Protein AF-A0A504YB15-F1 (afdb_monomer)

Secondary structure (DSSP, 8-state):
-PPPTTEEEEE-TTT--EEEEETTT--EESSPP-S--PPPTTEEEEEEEEE--TTSSS---SS-SS----HHHHHHHHHHHHHHHHTTSS-HHHHHHHH--SGGGGGTTEEEEEETTSS-HHHHHHHHHSPBT-EE---TT--SS---EEEEEEPPPGGGHHHHHHHHTTTSSGGGSSSSSSSSSSSSSS--SS---

InterPro domains:
  IPR000297 Peptidyl-prolyl cis-trans isomerase, PpiC-type [PF00639] (48-135)
  IPR000297 Peptidyl-prolyl cis-trans isomerase, PpiC-type [PS50198] (41-140)
  IPR001202 WW domain [PF00397] (3-33)
  IPR001202 WW domain [PS01159] (7-33)
  IPR001202 WW domain [PS50020] (1-35)
  IPR001202 WW domain [SM00456] (2-35)
  IPR001202 WW domain [cd00201] (4-33)
  IPR023058 Peptidyl-prolyl cis-trans isomerase, PpiC-type, conserved site [PS01096] (92-112)
  IPR036020 WW domain superfamily [SSF51045] (2-37)
  IPR046357 Peptidyl-prolyl cis-trans isomerase domain superfamily [G3DSA:3.10.50.40] (38-141)
  IPR051370 Peptidyl-prolyl cis-trans isomerase Pin1 [PTHR10657] (2-135)

Foldseek 3Di:
DDAAAQKDWDADPVPRAIWIARNQQRDIGRDRDPYHRDDPLQKFKKAKAKDDAQQAPQQQAPVGRHHHHDLVVQLVVLVVVVVCCVVVVDPQLCCSLVHGRDPCSVVSRIPGMDGPPPDDPLVRVVRSPDDAQDWDFDSPDDPDRGRITMIMHTHDRPVCVVVVVVVVVVPVVVVPPPPPPPPVPDDDDPPPDDDDD

Nearest PDB structures (foldseek):
  6vaj-assembly1_A  TM=7.157E-01  e=8.875E-21  Homo sapiens
  6o34-assembly1_A  TM=6.987E-01  e=1.077E-20  Homo sapiens
  2zqt-assembly1_A  TM=6.870E-01  e=1.225E-20  Homo sapiens
  9inr-assembly1_B  TM=7.184E-01  e=9.060E-20  Homo sapiens
  2f21-assembly1_A  TM=7.073E-01  e=4.455E-20  Homo sapiens

Sequence (197 aa):
MSLPEGWISRISSNTGKTYYVNTETQESQWEFPQHPASANPDKVRCLHLLVKHSGSRRPSSWKEASITRTEDEALQIIKKHKERIESGDVDFSELARTKSDCGSAQKGGDLGYFGRGQMQKPFEDAAFQLKVGQLRSSLHGIRDSSDQAYCVNCLPSISNAHRFFTRFSLLLVIKRFSVEILFFGLLCTIYLVSWSR

pLDDT: mean 73.13, std 20.96, range [30.02, 95.56]

Radius of gyration: 25.0 Å; Cα contacts (8 Å, |Δi|>4): 300; chains: 1; bounding box: 67×81×54 Å

Mean predicted aligned error: 15.38 Å

Solvent-accessible surface area (backbone atoms only — not comparable to full-atom values): 11893 Å² total; per-residue (Å²): 133,84,73,36,59,48,50,44,81,46,67,40,91,90,73,71,45,66,32,35,32,28,68,52,77,71,48,73,41,72,65,84,69,92,55,56,50,61,70,54,92,68,45,49,39,37,30,42,31,34,35,64,11,50,77,18,81,66,35,48,37,93,89,38,82,70,40,76,49,46,63,67,55,26,46,52,52,42,51,56,52,48,51,36,40,76,71,64,77,44,57,65,38,60,49,7,45,77,60,25,46,45,83,36,13,88,60,30,10,44,69,51,76,45,45,84,89,74,53,60,67,74,58,42,57,48,60,76,69,48,51,69,74,38,76,44,59,73,80,84,86,69,97,62,86,52,62,59,38,40,39,38,35,27,57,65,56,58,80,48,55,71,59,47,58,65,58,52,62,66,63,62,62,68,75,76,75,79,80,80,84,78,78,87,79,82,90,88,84,85,84,87,84,81,87,79,136

Organism: Fasciola gigantica (NCBI:txid46835)

Structure (mmCIF, N/CA/C/O backbone):
data_AF-A0A504YB15-F1
#
_entry.id   AF-A0A504YB15-F1
#
loop_
_atom_site.group_PDB
_atom_site.id
_atom_site.type_symbol
_atom_site.label_atom_id
_atom_site.label_alt_id
_atom_site.label_comp_id
_atom_site.label_asym_id
_atom_site.label_entity_id
_atom_site.label_seq_id
_atom_site.pdbx_PDB_ins_code
_atom_site.Cartn_x
_atom_site.Cartn_y
_atom_site.Cartn_z
_atom_site.occupancy
_atom_site.B_iso_or_equiv
_atom_site.auth_seq_id
_atom_site.auth_comp_id
_atom_site.auth_asym_id
_atom_site.auth_atom_id
_atom_site.pdbx_PDB_model_num
ATOM 1 N N . MET A 1 1 ? 20.696 -3.711 -31.882 1.00 66.12 1 MET A N 1
ATOM 2 C CA . MET A 1 1 ? 19.335 -4.213 -31.605 1.00 66.12 1 MET A CA 1
ATOM 3 C C . MET A 1 1 ? 18.659 -3.196 -30.712 1.00 66.12 1 MET A C 1
ATOM 5 O O . MET A 1 1 ? 19.224 -2.857 -29.681 1.00 66.12 1 MET A O 1
ATOM 9 N N . SER A 1 2 ? 17.537 -2.630 -31.147 1.00 81.69 2 SER A N 1
ATOM 10 C CA . SER A 1 2 ? 16.722 -1.769 -30.288 1.00 81.69 2 SER A CA 1
ATOM 11 C C . SER A 1 2 ? 16.124 -2.603 -29.160 1.00 81.69 2 SER A C 1
ATOM 13 O O . SER A 1 2 ? 15.774 -3.765 -29.374 1.00 81.69 2 SER A O 1
ATOM 15 N N . LEU A 1 3 ? 16.031 -2.025 -27.964 1.00 85.94 3 LEU A N 1
ATOM 16 C CA . LEU A 1 3 ? 15.351 -2.679 -26.853 1.00 85.94 3 LEU A CA 1
ATOM 17 C C . LEU A 1 3 ? 13.854 -2.826 -27.161 1.00 85.94 3 LEU A C 1
ATOM 19 O O . LEU A 1 3 ? 13.289 -1.952 -27.825 1.00 85.94 3 LEU A O 1
ATOM 23 N N . PRO A 1 4 ? 13.206 -3.900 -26.681 1.00 84.94 4 PRO A N 1
ATOM 24 C CA . PRO A 1 4 ? 11.754 -3.981 -26.666 1.00 84.94 4 PRO A CA 1
ATOM 25 C C . PRO A 1 4 ? 11.142 -2.825 -25.861 1.00 84.94 4 PRO A C 1
ATOM 27 O O . PRO A 1 4 ? 11.775 -2.276 -24.957 1.00 84.94 4 PRO A O 1
ATOM 30 N N . GLU A 1 5 ? 9.896 -2.472 -26.179 1.00 82.81 5 GLU A N 1
ATOM 31 C CA . GLU A 1 5 ? 9.159 -1.389 -25.519 1.00 82.81 5 GLU A CA 1
ATOM 32 C C . GLU A 1 5 ? 9.149 -1.554 -23.988 1.00 82.81 5 GLU A C 1
ATOM 34 O O . GLU A 1 5 ? 8.973 -2.662 -23.483 1.00 82.81 5 GLU A O 1
ATOM 39 N N . GLY A 1 6 ? 9.370 -0.460 -23.253 1.00 80.50 6 GLY A N 1
ATOM 40 C CA . GLY A 1 6 ? 9.377 -0.431 -21.785 1.00 80.50 6 GLY A CA 1
ATOM 41 C C . GLY A 1 6 ? 10.609 -1.057 -21.107 1.00 80.50 6 GLY A C 1
ATOM 42 O O . GLY A 1 6 ? 10.594 -1.338 -19.910 1.00 80.50 6 GLY A O 1
ATOM 43 N N . TRP A 1 7 ? 11.709 -1.251 -21.836 1.00 88.56 7 TRP A N 1
ATOM 44 C CA . TRP A 1 7 ? 13.015 -1.577 -21.255 1.00 88.56 7 TRP A CA 1
ATOM 45 C C . TRP A 1 7 ? 14.006 -0.427 -21.427 1.00 88.56 7 TRP A C 1
ATOM 47 O O . TRP A 1 7 ? 14.064 0.211 -22.477 1.00 88.56 7 TRP A O 1
ATOM 57 N N . ILE A 1 8 ? 14.845 -0.202 -20.415 1.00 91.88 8 ILE A N 1
ATOM 58 C CA . ILE A 1 8 ? 15.997 0.706 -20.496 1.00 91.88 8 ILE A CA 1
ATOM 59 C C . ILE A 1 8 ? 17.286 -0.047 -20.171 1.00 91.88 8 ILE A C 1
ATOM 61 O O . ILE A 1 8 ? 17.322 -0.859 -19.250 1.00 91.88 8 ILE A O 1
ATOM 65 N N . SER A 1 9 ? 18.370 0.229 -20.893 1.00 92.81 9 SER A N 1
ATOM 66 C CA . SER A 1 9 ? 19.701 -0.281 -20.546 1.00 92.81 9 SER A CA 1
ATOM 67 C C . SER A 1 9 ? 20.409 0.675 -19.592 1.00 92.81 9 SER A C 1
ATOM 69 O O . SER A 1 9 ? 20.433 1.884 -19.825 1.00 92.81 9 SER A O 1
ATOM 71 N N . ARG A 1 10 ? 21.045 0.137 -18.555 1.00 93.38 10 ARG A N 1
ATOM 72 C CA . ARG A 1 10 ? 21.912 0.870 -17.628 1.00 93.38 10 ARG A CA 1
ATOM 73 C C . ARG A 1 10 ? 23.261 0.177 -17.507 1.00 93.38 10 ARG A C 1
ATOM 75 O O . ARG A 1 10 ? 23.384 -1.006 -17.798 1.00 93.38 10 ARG A O 1
ATOM 82 N N . ILE A 1 11 ? 24.271 0.919 -17.066 1.00 93.75 11 ILE A N 1
ATOM 83 C CA . ILE A 1 11 ? 25.608 0.388 -16.790 1.00 93.75 11 ILE A CA 1
ATOM 84 C C . ILE A 1 11 ? 25.770 0.296 -15.275 1.00 93.75 11 ILE A C 1
ATOM 86 O O . ILE A 1 11 ? 25.520 1.263 -14.556 1.00 93.75 11 ILE A O 1
ATOM 90 N N . SER A 1 12 ? 26.146 -0.881 -14.781 1.00 90.38 12 SER A N 1
ATOM 91 C CA . SER A 1 12 ? 26.456 -1.085 -13.366 1.00 90.38 12 SER A CA 1
ATOM 92 C C . SER A 1 12 ? 27.735 -0.334 -13.007 1.00 90.38 12 SER A C 1
ATOM 94 O O . SER A 1 12 ? 28.779 -0.571 -13.612 1.00 90.38 12 SER A O 1
ATOM 96 N N . SER A 1 13 ? 27.673 0.534 -11.997 1.00 87.94 13 SER A N 1
ATOM 97 C CA . SER A 1 13 ? 28.825 1.306 -11.511 1.00 87.94 13 SER A CA 1
ATOM 98 C C . SER A 1 13 ? 29.964 0.426 -10.996 1.00 87.94 13 SER A C 1
ATOM 100 O O . SER A 1 13 ? 31.123 0.810 -11.083 1.00 87.94 13 SER A O 1
ATOM 102 N N . ASN A 1 14 ? 29.640 -0.763 -10.479 1.00 85.88 14 ASN A N 1
ATOM 103 C CA . ASN A 1 14 ? 30.618 -1.648 -9.845 1.00 85.88 14 ASN A CA 1
ATOM 104 C C . ASN A 1 14 ? 31.296 -2.588 -10.843 1.00 85.88 14 ASN A C 1
ATOM 106 O O . ASN A 1 14 ? 32.429 -3.000 -10.627 1.00 85.88 14 ASN A O 1
ATOM 110 N N . THR A 1 15 ? 30.591 -2.978 -11.907 1.00 88.75 15 THR A N 1
ATOM 111 C CA . THR A 1 15 ? 31.063 -4.017 -12.837 1.00 88.75 15 THR A CA 1
ATOM 112 C C . THR A 1 15 ? 31.269 -3.510 -14.259 1.00 88.75 15 THR A C 1
ATOM 114 O O . THR A 1 15 ? 31.794 -4.252 -15.082 1.00 88.75 15 THR A O 1
ATOM 117 N N . GLY A 1 16 ? 30.817 -2.294 -14.583 1.00 92.00 16 GLY A N 1
ATOM 118 C CA . GLY A 1 16 ? 30.825 -1.748 -15.944 1.00 92.00 16 GLY A CA 1
ATOM 119 C C . GLY A 1 16 ? 29.926 -2.509 -16.925 1.00 92.00 16 GLY A C 1
ATOM 120 O O . GLY A 1 16 ? 29.899 -2.192 -18.111 1.00 92.00 16 GLY A O 1
ATOM 121 N N . LYS A 1 17 ? 29.188 -3.521 -16.454 1.00 92.38 17 LYS A N 1
ATOM 122 C CA . LYS A 1 17 ? 28.338 -4.368 -17.291 1.00 92.38 17 LYS A CA 1
ATOM 123 C C . LYS A 1 17 ? 26.984 -3.713 -17.516 1.00 92.38 17 LYS A C 1
ATOM 125 O O . LYS A 1 17 ? 26.400 -3.137 -16.592 1.00 92.38 17 LYS A O 1
ATOM 130 N N . THR A 1 18 ? 26.477 -3.851 -18.734 1.00 92.94 18 THR A N 1
ATOM 131 C CA . THR A 1 18 ? 25.113 -3.459 -19.075 1.00 92.94 18 THR A CA 1
ATOM 132 C C . THR A 1 18 ? 24.115 -4.401 -18.407 1.00 92.94 18 THR A C 1
ATOM 134 O O . THR A 1 18 ? 24.267 -5.618 -18.477 1.00 92.94 18 THR A O 1
ATOM 137 N N . TYR A 1 19 ? 23.093 -3.831 -17.780 1.00 92.88 19 TYR A N 1
ATOM 138 C CA . TYR A 1 19 ? 21.900 -4.527 -17.313 1.00 92.88 19 TYR A CA 1
ATOM 139 C C . TYR A 1 19 ? 20.659 -3.806 -17.836 1.00 92.88 19 TYR A C 1
ATOM 141 O O . TYR A 1 19 ? 20.709 -2.629 -18.204 1.00 92.88 19 TYR A O 1
ATOM 149 N N . TYR A 1 20 ? 19.541 -4.513 -17.883 1.00 92.44 20 TYR A N 1
ATOM 150 C CA . TYR A 1 20 ? 18.284 -4.034 -18.436 1.00 92.44 20 TYR A CA 1
ATOM 151 C C . TYR A 1 20 ? 17.287 -3.853 -17.304 1.00 92.44 20 TYR A C 1
ATOM 153 O O . TYR A 1 20 ? 17.131 -4.738 -16.470 1.00 92.44 20 TYR A O 1
ATOM 161 N N . VAL A 1 21 ? 16.633 -2.698 -17.259 1.00 89.19 21 VAL A N 1
ATOM 162 C CA . VAL A 1 21 ? 15.609 -2.375 -16.267 1.00 89.19 21 VAL A CA 1
ATOM 163 C C . VAL A 1 21 ? 14.266 -2.311 -16.967 1.00 89.19 21 VAL A C 1
ATOM 165 O O . VAL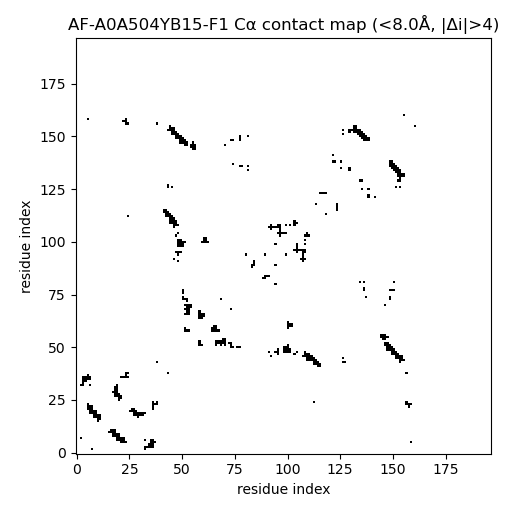 A 1 21 ? 14.097 -1.567 -17.934 1.00 89.19 21 VAL A O 1
ATOM 168 N N . ASN A 1 22 ? 13.321 -3.089 -16.462 1.00 85.44 22 ASN A N 1
ATOM 169 C CA . ASN A 1 22 ? 11.933 -3.044 -16.871 1.00 85.44 22 ASN A CA 1
ATOM 170 C C . ASN A 1 22 ? 11.305 -1.758 -16.306 1.00 85.44 22 ASN A C 1
ATOM 172 O O . ASN A 1 22 ? 11.260 -1.568 -15.090 1.00 85.44 22 ASN A O 1
ATOM 176 N N . THR A 1 23 ? 10.840 -0.851 -17.165 1.00 80.12 23 THR A N 1
ATOM 177 C CA . THR A 1 23 ? 10.255 0.428 -16.731 1.00 80.12 23 THR A CA 1
ATOM 178 C C . THR A 1 23 ? 8.895 0.253 -16.064 1.00 80.12 23 THR A C 1
ATOM 180 O O . THR A 1 23 ? 8.503 1.101 -15.262 1.00 80.12 23 THR A O 1
ATOM 183 N N . GLU A 1 24 ? 8.203 -0.853 -16.346 1.00 71.00 24 GLU A N 1
ATOM 184 C CA . GLU A 1 24 ? 6.916 -1.202 -15.751 1.00 71.00 24 GLU A CA 1
ATOM 185 C C . GLU A 1 24 ? 7.087 -1.783 -14.342 1.00 71.00 24 GLU A C 1
ATOM 187 O O . GLU A 1 24 ? 6.466 -1.294 -13.394 1.00 71.00 24 GLU A O 1
ATOM 192 N N . THR A 1 25 ? 7.943 -2.798 -14.179 1.00 69.88 25 THR A N 1
ATOM 193 C CA . THR A 1 25 ? 8.111 -3.533 -12.908 1.00 69.88 25 THR A CA 1
ATOM 194 C C . THR A 1 25 ? 9.234 -2.999 -12.018 1.00 69.88 25 THR A C 1
ATOM 196 O O . THR A 1 25 ? 9.290 -3.355 -10.844 1.00 69.88 25 THR A O 1
ATOM 199 N N . GLN A 1 26 ? 10.106 -2.128 -12.543 1.00 76.75 26 GLN A N 1
ATOM 200 C CA . GLN A 1 26 ? 11.356 -1.675 -11.907 1.00 76.75 26 GLN A CA 1
ATOM 201 C C . GLN A 1 26 ? 12.349 -2.812 -11.601 1.00 76.75 26 GLN A C 1
ATOM 203 O O . GLN A 1 26 ? 13.309 -2.620 -10.855 1.00 76.75 26 GLN A O 1
ATOM 208 N N . GLU A 1 27 ? 12.149 -3.996 -12.182 1.00 79.62 27 GLU A N 1
ATOM 209 C CA . GLU A 1 27 ? 13.067 -5.125 -12.037 1.00 79.62 27 GLU A CA 1
ATOM 210 C C . GLU A 1 27 ? 14.254 -4.981 -12.993 1.00 79.62 27 GLU A C 1
ATOM 212 O O . GLU A 1 27 ? 14.108 -4.544 -14.137 1.00 79.62 27 GLU A O 1
ATOM 217 N N . SER A 1 28 ? 15.439 -5.361 -12.519 1.00 88.44 28 SER A N 1
ATOM 218 C CA . SER A 1 28 ? 16.665 -5.405 -13.313 1.00 88.44 28 SER A CA 1
ATOM 219 C C . SER A 1 28 ? 17.047 -6.841 -13.667 1.00 88.44 28 SER A C 1
ATOM 221 O O . SER A 1 28 ? 17.007 -7.707 -12.795 1.00 88.44 28 SER A O 1
ATOM 223 N N . GLN A 1 29 ? 17.510 -7.069 -14.894 1.00 88.62 29 GLN A N 1
ATOM 224 C CA . GLN A 1 29 ? 18.062 -8.346 -15.358 1.00 88.62 29 GLN A CA 1
ATOM 225 C C . GLN A 1 29 ? 19.341 -8.133 -16.176 1.00 88.62 29 GLN A C 1
ATOM 227 O O . GLN A 1 29 ? 19.550 -7.059 -16.745 1.00 88.62 29 GLN A O 1
ATOM 232 N N . TRP A 1 30 ? 20.209 -9.141 -16.237 1.00 91.88 30 TRP A N 1
ATOM 233 C CA . TRP A 1 30 ? 21.474 -9.063 -16.981 1.00 91.88 30 TRP A CA 1
ATOM 234 C C . TRP A 1 30 ? 21.319 -9.519 -18.435 1.00 91.88 30 TRP A C 1
ATOM 236 O O . TRP A 1 30 ? 22.062 -9.081 -19.310 1.00 91.88 30 TRP A O 1
ATOM 246 N N . GLU A 1 31 ? 20.337 -10.375 -18.701 1.00 91.31 31 GLU A N 1
ATOM 247 C CA . GLU A 1 31 ? 20.030 -10.938 -20.007 1.00 91.31 31 GLU A CA 1
ATOM 248 C C . GLU A 1 31 ? 19.233 -9.948 -20.862 1.00 91.31 31 GLU A C 1
ATOM 250 O O . GLU A 1 31 ? 18.329 -9.260 -20.378 1.00 91.31 31 GLU A O 1
ATOM 255 N N . PHE A 1 32 ? 19.542 -9.887 -22.160 1.00 90.81 32 PHE A N 1
ATOM 256 C CA . PHE A 1 32 ? 18.827 -9.008 -23.084 1.00 90.81 32 PHE A CA 1
ATOM 257 C C . PHE A 1 32 ? 17.336 -9.399 -23.150 1.00 90.81 32 PHE A C 1
ATOM 259 O O . PHE A 1 32 ? 17.030 -10.563 -23.426 1.00 90.81 32 PHE A O 1
ATOM 266 N N . PRO A 1 33 ? 16.397 -8.466 -22.910 1.00 85.44 33 PRO A N 1
ATOM 267 C CA . PRO A 1 33 ? 14.970 -8.766 -22.935 1.00 85.44 33 PRO A CA 1
ATOM 268 C C . PRO A 1 33 ? 14.512 -9.138 -24.349 1.00 85.44 33 PRO A C 1
ATOM 270 O O . PRO A 1 33 ? 14.755 -8.403 -25.302 1.00 85.44 33 PRO A O 1
ATOM 273 N N . GLN A 1 34 ? 13.825 -10.274 -24.491 1.00 83.25 34 GLN A N 1
ATOM 274 C CA . GLN A 1 34 ? 13.290 -10.727 -25.785 1.00 83.25 34 GLN A CA 1
ATOM 275 C C . GLN A 1 34 ? 11.850 -10.268 -26.049 1.00 83.25 34 GLN A C 1
ATOM 277 O O . GLN A 1 34 ? 11.356 -10.378 -27.171 1.00 83.25 34 GLN A O 1
ATOM 282 N N . HIS A 1 35 ? 11.177 -9.734 -25.030 1.00 77.88 35 HIS A N 1
ATOM 283 C CA . HIS A 1 35 ? 9.775 -9.334 -25.089 1.00 77.88 35 HIS A CA 1
ATOM 284 C C . HIS A 1 35 ? 9.587 -7.916 -24.539 1.00 77.88 35 HIS A C 1
ATOM 286 O O . HIS A 1 35 ? 10.399 -7.476 -23.715 1.00 77.88 35 HIS A O 1
ATOM 292 N N . PRO A 1 36 ? 8.526 -7.201 -24.964 1.00 78.62 36 PRO A N 1
ATOM 293 C CA . PRO A 1 36 ? 8.139 -5.931 -24.360 1.00 78.62 36 PRO A CA 1
ATOM 294 C C . PRO A 1 36 ? 8.024 -6.067 -22.844 1.00 78.62 36 PRO A C 1
ATOM 296 O O . PRO A 1 36 ? 7.667 -7.132 -22.332 1.00 78.62 36 PRO A O 1
ATOM 299 N N . ALA A 1 37 ? 8.315 -4.994 -22.121 1.00 68.69 37 ALA A N 1
ATOM 300 C CA . ALA A 1 37 ? 8.041 -4.919 -20.702 1.00 68.69 37 ALA A CA 1
ATOM 301 C C . ALA A 1 37 ? 6.526 -4.974 -20.500 1.00 68.69 37 ALA A C 1
ATOM 303 O O . ALA A 1 37 ? 5.810 -3.985 -20.609 1.00 68.69 37 ALA A O 1
ATOM 304 N N . SER A 1 38 ? 6.036 -6.177 -20.244 1.00 59.56 38 SER A N 1
ATOM 305 C CA . SER A 1 38 ? 4.703 -6.407 -19.722 1.00 59.56 38 SER A CA 1
ATOM 306 C C . SER A 1 38 ? 4.807 -6.490 -18.208 1.00 59.56 38 SER A C 1
ATOM 308 O O . SER A 1 38 ? 5.783 -7.032 -17.677 1.00 59.56 38 SER A O 1
ATOM 310 N N . ALA A 1 39 ? 3.774 -6.023 -17.504 1.00 56.94 39 ALA A N 1
ATOM 311 C CA . ALA A 1 39 ? 3.519 -6.522 -16.162 1.00 56.94 39 ALA A CA 1
ATOM 312 C C . ALA A 1 39 ? 3.529 -8.052 -16.247 1.00 56.94 39 ALA A C 1
ATOM 314 O O . ALA A 1 39 ? 2.851 -8.630 -17.103 1.00 56.94 39 ALA A O 1
ATOM 315 N N . ASN A 1 40 ? 4.356 -8.703 -15.433 1.00 59.12 40 ASN A N 1
ATOM 316 C CA . ASN A 1 40 ? 4.289 -10.147 -15.305 1.00 59.12 40 ASN A CA 1
ATOM 317 C C . ASN A 1 40 ? 2.840 -10.479 -14.894 1.00 59.12 40 ASN A C 1
ATOM 319 O O . ASN A 1 40 ? 2.416 -9.965 -13.857 1.00 59.12 40 ASN A O 1
ATOM 323 N N . PRO A 1 41 ? 2.065 -11.261 -15.675 1.00 60.09 41 PRO A N 1
ATOM 324 C CA . PRO A 1 41 ?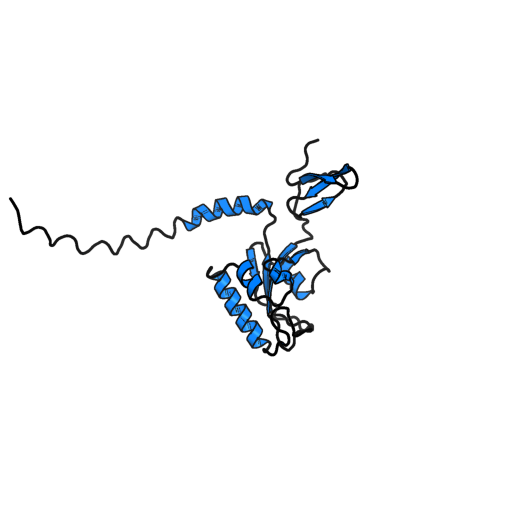 0.671 -11.561 -15.337 1.00 60.09 41 PRO A CA 1
ATOM 325 C C . PRO A 1 41 ? 0.536 -12.217 -13.954 1.00 60.09 41 PRO A C 1
ATOM 327 O O . PRO A 1 41 ? -0.529 -12.157 -13.342 1.00 60.09 41 PRO A O 1
ATOM 330 N N . ASP A 1 42 ? 1.629 -12.781 -13.435 1.00 74.31 42 ASP A N 1
ATOM 331 C CA . ASP A 1 42 ? 1.683 -13.446 -12.140 1.00 74.31 42 ASP A CA 1
ATOM 332 C C . ASP A 1 42 ? 1.994 -12.503 -10.967 1.00 74.31 42 ASP A C 1
ATOM 334 O O . ASP A 1 42 ? 2.006 -12.951 -9.817 1.00 74.31 42 ASP A O 1
ATOM 338 N N . LYS A 1 43 ? 2.253 -11.210 -11.218 1.00 78.94 43 LYS A N 1
ATOM 339 C CA . LYS A 1 43 ? 2.547 -10.212 -10.177 1.00 78.94 43 LYS A CA 1
ATOM 340 C C . LYS A 1 43 ? 1.597 -9.020 -10.242 1.00 78.94 43 LYS A C 1
ATOM 342 O O . LYS A 1 43 ? 1.298 -8.492 -11.308 1.00 78.94 43 LYS A O 1
ATOM 347 N N . VAL A 1 44 ? 1.189 -8.536 -9.074 1.00 81.44 44 VAL A N 1
ATOM 348 C CA . VAL A 1 44 ? 0.337 -7.350 -8.914 1.00 81.44 44 VAL A CA 1
ATOM 349 C C . VAL A 1 44 ? 1.034 -6.304 -8.052 1.00 81.44 44 VAL A C 1
ATOM 351 O O . VAL A 1 44 ? 1.859 -6.642 -7.204 1.00 81.44 44 VAL A O 1
ATOM 354 N N . ARG A 1 45 ? 0.700 -5.025 -8.252 1.00 85.50 45 ARG A N 1
ATOM 355 C CA . ARG A 1 45 ? 1.132 -3.924 -7.382 1.00 85.50 45 ARG A CA 1
ATOM 356 C C . ARG A 1 45 ? -0.073 -3.267 -6.739 1.00 85.50 45 ARG A C 1
ATOM 358 O O . ARG A 1 45 ? -0.989 -2.818 -7.428 1.00 85.50 45 ARG A O 1
ATOM 365 N N . CYS A 1 46 ? -0.041 -3.182 -5.415 1.00 86.88 46 CYS A N 1
ATOM 366 C CA . CYS A 1 46 ? -1.140 -2.641 -4.631 1.00 86.88 46 CYS A CA 1
ATOM 367 C C . CYS A 1 46 ? -0.663 -1.556 -3.672 1.00 86.88 46 CYS A C 1
ATOM 369 O O . CYS A 1 46 ? 0.391 -1.677 -3.043 1.00 86.88 46 CYS A O 1
ATOM 371 N N . LEU A 1 47 ? -1.503 -0.542 -3.501 1.00 89.38 47 LEU A N 1
ATOM 372 C CA . LEU A 1 47 ? -1.479 0.300 -2.316 1.00 89.38 47 LEU A CA 1
ATOM 373 C C . LEU A 1 47 ? -2.382 -0.322 -1.255 1.00 89.38 47 LEU A C 1
ATOM 375 O O . LEU A 1 47 ? -3.441 -0.865 -1.586 1.00 89.38 47 LEU A O 1
ATOM 379 N N . HIS A 1 48 ? -2.000 -0.195 0.014 1.00 89.69 48 HIS A N 1
ATOM 380 C CA . HIS A 1 48 ? -2.873 -0.545 1.125 1.00 89.69 48 HIS A CA 1
ATOM 381 C C . HIS A 1 48 ? -2.942 0.514 2.229 1.00 89.69 48 HIS A C 1
ATOM 383 O O . HIS A 1 48 ? -1.986 1.245 2.499 1.00 89.69 48 HIS A O 1
ATOM 389 N N . LEU A 1 49 ? -4.089 0.575 2.897 1.00 89.44 49 LEU A N 1
ATOM 390 C CA . LEU A 1 49 ? -4.288 1.340 4.123 1.00 89.44 49 LEU A CA 1
ATOM 391 C C . LEU A 1 49 ? -4.746 0.369 5.198 1.00 89.44 49 LEU A C 1
ATOM 393 O O . LEU A 1 49 ? -5.792 -0.252 5.041 1.00 89.44 49 LEU A O 1
ATOM 397 N N . LEU A 1 50 ? -3.959 0.246 6.264 1.00 90.25 50 LEU A N 1
ATOM 398 C CA . LEU A 1 50 ? -4.185 -0.714 7.335 1.00 90.25 50 LEU A CA 1
ATOM 399 C C . LEU A 1 50 ? -4.670 -0.013 8.602 1.00 90.25 50 LEU A C 1
ATOM 401 O O . LEU A 1 50 ? -4.014 0.921 9.059 1.00 90.25 50 LEU A O 1
ATOM 405 N N . VAL A 1 51 ? -5.735 -0.518 9.219 1.00 91.50 51 VAL A N 1
ATOM 406 C CA . VAL A 1 51 ? -6.127 -0.141 10.585 1.00 91.50 51 VAL A CA 1
ATOM 407 C C . VAL A 1 51 ? -6.116 -1.389 11.458 1.00 91.50 51 VAL A C 1
ATOM 409 O O . VAL A 1 51 ? -6.802 -2.370 11.170 1.00 91.50 51 VAL A O 1
ATOM 412 N N . LYS A 1 52 ? -5.305 -1.355 12.515 1.00 91.44 52 LYS A N 1
ATOM 413 C CA . LYS A 1 52 ? -5.209 -2.434 13.505 1.00 91.44 52 LYS A CA 1
ATOM 414 C C . LYS A 1 52 ? -6.226 -2.249 14.626 1.00 91.44 52 LYS A C 1
ATOM 416 O O . LYS A 1 52 ? -6.624 -1.122 14.925 1.00 91.44 52 LYS A O 1
ATOM 421 N N . HIS A 1 53 ? -6.546 -3.345 15.303 1.00 92.00 53 HIS A N 1
ATOM 422 C CA . HIS A 1 53 ? -7.367 -3.387 16.514 1.00 92.00 53 HIS A CA 1
ATOM 423 C C . HIS A 1 53 ? -6.713 -4.270 17.587 1.00 92.00 53 HIS A C 1
ATOM 425 O O . HIS A 1 53 ? -5.638 -4.835 17.374 1.00 92.00 53 HIS A O 1
ATOM 431 N N . SER A 1 54 ? -7.359 -4.380 18.745 1.00 91.12 54 SER A N 1
ATOM 432 C CA . SER A 1 54 ? -6.884 -5.143 19.906 1.00 91.12 54 SER A CA 1
ATOM 433 C C . SER A 1 54 ? -6.666 -6.637 19.630 1.00 91.12 54 SER A C 1
ATOM 435 O O . SER A 1 54 ? -5.803 -7.251 20.249 1.00 91.12 54 SER A O 1
ATOM 437 N N . GLY A 1 55 ? -7.403 -7.207 18.672 1.00 86.88 55 GLY A N 1
ATOM 438 C CA . GLY A 1 55 ? -7.280 -8.602 18.226 1.00 86.88 55 GLY A CA 1
ATOM 439 C C . GLY A 1 55 ? -6.191 -8.845 17.174 1.00 86.88 55 GLY A C 1
ATOM 440 O O . GLY A 1 55 ? -5.882 -9.992 16.862 1.00 86.88 55 GLY A O 1
ATOM 441 N N . SER A 1 56 ? -5.570 -7.795 16.625 1.00 85.38 56 SER A N 1
ATOM 442 C CA . SER A 1 56 ? -4.502 -7.964 15.639 1.00 85.38 56 SER A CA 1
ATOM 443 C C . SER A 1 56 ? -3.290 -8.671 16.265 1.00 85.38 56 SER A C 1
ATOM 445 O O . SER A 1 56 ? -2.857 -8.308 17.354 1.00 85.38 56 SER A O 1
ATOM 447 N N . ARG A 1 57 ? -2.638 -9.587 15.524 1.00 85.88 57 ARG A N 1
ATOM 448 C CA . ARG A 1 57 ? -1.441 -10.351 15.966 1.00 85.88 57 ARG A CA 1
ATOM 449 C C . ARG A 1 57 ? -0.373 -9.515 16.690 1.00 85.88 57 ARG A C 1
ATOM 451 O O . ARG A 1 57 ? 0.327 -10.014 17.566 1.00 85.88 57 ARG A O 1
ATOM 458 N N . ARG A 1 58 ? -0.201 -8.252 16.284 1.00 88.75 58 ARG A N 1
ATOM 459 C CA . ARG A 1 58 ? 0.644 -7.269 16.973 1.00 88.75 58 ARG A CA 1
ATOM 460 C C . ARG A 1 58 ? -0.112 -5.940 17.087 1.00 88.75 58 ARG A C 1
ATOM 462 O O . ARG A 1 58 ? -0.039 -5.161 16.122 1.00 88.75 58 ARG A O 1
ATOM 469 N N . PRO A 1 59 ? -0.794 -5.661 18.215 1.00 91.38 59 PRO A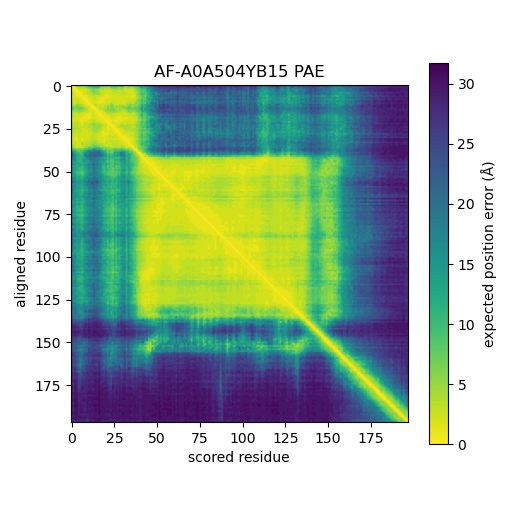 N 1
ATOM 470 C CA . PRO A 1 59 ? -1.631 -4.476 18.411 1.00 91.38 59 PRO A CA 1
ATOM 471 C C . PRO A 1 59 ? -0.776 -3.247 18.764 1.00 91.38 59 PRO A C 1
ATOM 473 O O . PRO A 1 59 ? -0.941 -2.600 19.789 1.00 91.38 59 PRO A O 1
ATOM 476 N N . SER A 1 60 ? 0.195 -2.945 17.906 1.00 93.69 60 SER A N 1
ATOM 477 C CA . SER A 1 60 ? 1.054 -1.766 17.994 1.00 93.69 60 SER A CA 1
ATOM 478 C C . SER A 1 60 ? 1.550 -1.369 16.607 1.00 93.69 60 SER A C 1
ATOM 480 O O . SER A 1 60 ? 1.744 -2.219 15.726 1.00 93.69 60 SER A O 1
ATOM 482 N N . SER A 1 61 ? 1.752 -0.080 16.373 1.00 93.88 61 SER A N 1
ATOM 483 C CA . SER A 1 61 ? 2.234 0.472 15.107 1.00 93.88 61 SER A CA 1
ATOM 484 C C . SER A 1 61 ? 3.245 1.589 15.351 1.00 93.88 61 SER A C 1
ATOM 486 O O . SER A 1 61 ? 3.624 1.871 16.481 1.00 93.88 61 SER A O 1
ATOM 488 N N . TRP A 1 62 ? 3.715 2.211 14.273 1.00 93.56 62 TRP A N 1
ATOM 489 C CA . TRP A 1 62 ? 4.580 3.387 14.362 1.00 93.56 62 TRP A CA 1
ATOM 490 C C . TRP A 1 62 ? 3.832 4.635 14.864 1.00 93.56 62 TRP A C 1
ATOM 492 O O . TRP A 1 62 ? 4.476 5.570 15.325 1.00 93.56 62 TRP A O 1
ATOM 502 N N . LYS A 1 63 ? 2.492 4.655 14.782 1.00 93.31 63 LYS A N 1
ATOM 503 C CA . LYS A 1 63 ? 1.654 5.754 15.293 1.00 93.31 63 LYS A CA 1
ATOM 504 C C . LYS A 1 63 ? 1.317 5.592 16.768 1.00 93.31 63 LYS A C 1
ATOM 506 O O . LYS A 1 63 ? 1.093 6.580 17.454 1.00 93.31 63 LYS A O 1
ATOM 511 N N . GLU A 1 64 ? 1.209 4.350 17.229 1.00 93.94 64 GLU A N 1
ATOM 512 C CA . GLU A 1 64 ? 0.625 4.040 18.528 1.00 93.94 64 GLU A CA 1
ATOM 513 C C . GLU A 1 64 ? 1.249 2.783 19.127 1.00 93.94 64 GLU A C 1
ATOM 515 O O . GLU A 1 64 ? 1.250 1.709 18.518 1.00 93.94 64 GLU A O 1
ATOM 520 N N . ALA A 1 65 ? 1.775 2.922 20.344 1.00 95.00 65 ALA A N 1
ATOM 521 C CA . ALA A 1 65 ? 2.489 1.851 21.030 1.00 95.00 65 ALA A CA 1
ATOM 522 C C . ALA A 1 65 ? 1.571 0.710 21.499 1.00 95.00 65 ALA A C 1
ATOM 524 O O . ALA A 1 65 ? 2.017 -0.434 21.541 1.00 95.00 65 ALA A O 1
ATOM 525 N N . SER A 1 66 ? 0.308 1.002 21.824 1.00 95.00 66 SER A N 1
ATOM 526 C CA . SER A 1 66 ? -0.681 0.022 22.285 1.00 95.00 66 SER A CA 1
ATOM 527 C C . SER A 1 66 ? -2.050 0.349 21.702 1.00 95.00 66 SER A C 1
ATOM 529 O O . SER A 1 66 ? -2.603 1.404 21.988 1.00 95.00 66 SER A O 1
ATOM 531 N N . ILE A 1 67 ? -2.575 -0.544 20.867 1.00 93.94 67 ILE A N 1
ATOM 532 C CA . ILE A 1 67 ? -3.835 -0.368 20.146 1.00 93.94 67 ILE A CA 1
ATOM 533 C C . ILE A 1 67 ? -4.948 -1.107 20.886 1.00 93.94 67 ILE A C 1
ATOM 535 O O . ILE A 1 67 ? -4.952 -2.335 20.941 1.00 93.94 67 ILE A O 1
ATOM 539 N N . THR A 1 68 ? -5.913 -0.359 21.419 1.00 95.56 68 THR A N 1
ATOM 540 C CA . THR A 1 68 ? -7.001 -0.900 22.256 1.00 95.56 68 THR A CA 1
ATOM 541 C C . THR A 1 68 ? -8.365 -0.943 21.574 1.00 95.56 68 THR A C 1
ATOM 543 O O . THR A 1 68 ? -9.269 -1.600 22.088 1.00 95.56 68 THR A O 1
ATOM 546 N N . ARG A 1 69 ? -8.519 -0.281 20.419 1.00 93.12 69 ARG A N 1
ATOM 547 C CA . ARG A 1 69 ? -9.788 -0.230 19.676 1.00 93.12 69 ARG A CA 1
ATOM 548 C C . ARG A 1 69 ? -10.303 -1.616 19.308 1.00 93.12 69 ARG A C 1
ATOM 550 O O . ARG A 1 69 ? -9.505 -2.526 19.070 1.00 93.12 69 ARG A O 1
ATOM 557 N N . THR A 1 70 ? -11.615 -1.761 19.219 1.00 92.44 70 THR A N 1
ATOM 558 C CA . THR A 1 70 ? -12.260 -3.020 18.831 1.00 92.44 70 THR A CA 1
ATOM 559 C C . THR A 1 70 ? -12.150 -3.269 17.325 1.00 92.44 70 THR A C 1
ATOM 561 O O . THR A 1 70 ? -11.793 -2.382 16.542 1.00 92.44 70 THR A O 1
ATOM 564 N N . GLU A 1 71 ? -12.440 -4.500 16.904 1.00 84.88 71 GLU A N 1
ATOM 565 C CA . GLU A 1 71 ? -12.518 -4.842 15.480 1.00 84.88 71 GLU A CA 1
ATOM 566 C C . GLU A 1 71 ? -13.594 -4.010 14.765 1.00 84.88 71 GLU A C 1
ATOM 568 O O . GLU A 1 71 ? -13.329 -3.434 13.709 1.00 84.88 71 GLU A O 1
ATOM 573 N N . ASP A 1 72 ? -14.770 -3.859 15.378 1.00 85.88 72 ASP A N 1
ATOM 574 C CA . ASP A 1 72 ? -15.868 -3.059 14.830 1.00 85.88 72 ASP A CA 1
ATOM 575 C C . ASP A 1 72 ? -15.483 -1.586 14.658 1.00 85.88 72 ASP A C 1
ATOM 577 O O . ASP A 1 72 ? -15.775 -0.982 13.622 1.00 85.88 72 ASP A O 1
ATOM 581 N N . GLU A 1 73 ? -14.768 -1.009 15.626 1.00 89.44 73 GLU A N 1
ATOM 582 C CA . GLU A 1 73 ? -14.244 0.355 15.521 1.00 89.44 73 GLU A CA 1
ATOM 583 C C . GLU A 1 73 ? -13.242 0.480 14.367 1.00 89.44 73 GLU A C 1
ATOM 585 O O . GLU A 1 73 ? -13.321 1.418 13.571 1.00 89.44 73 GLU A O 1
ATOM 590 N N . ALA A 1 74 ? -12.325 -0.481 14.217 1.00 87.38 74 ALA A N 1
ATOM 591 C CA . ALA A 1 74 ? -11.388 -0.498 13.094 1.00 87.38 74 ALA A CA 1
ATOM 592 C C . ALA A 1 74 ? -12.109 -0.612 11.738 1.00 87.38 74 ALA A C 1
ATOM 594 O O . ALA A 1 74 ? -11.755 0.094 10.787 1.00 87.38 74 ALA A O 1
ATOM 595 N N . LEU A 1 75 ? -13.160 -1.434 11.652 1.00 84.19 75 LEU A N 1
ATOM 596 C CA . LEU A 1 75 ? -13.998 -1.562 10.458 1.00 84.19 75 LEU A CA 1
ATOM 597 C C . LEU A 1 75 ? -14.738 -0.260 10.137 1.00 84.19 75 LEU A C 1
ATOM 599 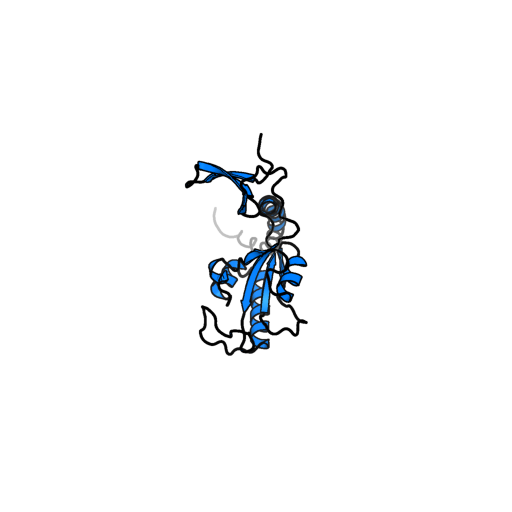O O . LEU A 1 75 ? -14.794 0.137 8.971 1.00 84.19 75 LEU A O 1
ATOM 603 N N . GLN A 1 76 ? -15.280 0.430 11.140 1.00 87.94 76 GLN A N 1
ATOM 604 C CA . GLN A 1 76 ? -15.925 1.732 10.957 1.00 87.94 76 GLN A CA 1
ATOM 605 C C . GLN A 1 76 ? -14.933 2.795 10.468 1.00 87.94 76 GLN A C 1
ATOM 607 O O . GLN A 1 76 ? -15.245 3.547 9.542 1.00 87.94 76 GLN A O 1
ATOM 612 N N . ILE A 1 77 ? -13.717 2.821 11.023 1.00 90.69 77 ILE A N 1
ATOM 613 C CA . ILE A 1 77 ? -12.651 3.729 10.581 1.00 90.69 77 ILE A CA 1
ATOM 614 C C . ILE A 1 77 ? -12.307 3.474 9.108 1.00 90.69 77 ILE A C 1
ATOM 616 O O . ILE A 1 77 ? -12.251 4.419 8.319 1.00 90.69 77 ILE A O 1
ATOM 620 N N . ILE A 1 78 ? -12.132 2.210 8.707 1.00 87.31 78 ILE A N 1
ATOM 621 C CA . ILE A 1 78 ? -11.846 1.855 7.310 1.00 87.31 78 ILE A CA 1
ATOM 622 C C . ILE A 1 78 ? -13.004 2.207 6.376 1.00 87.31 78 ILE A C 1
ATOM 624 O O . ILE A 1 78 ? -12.751 2.736 5.293 1.00 87.31 78 ILE A O 1
ATOM 628 N N . LYS A 1 79 ? -14.259 1.971 6.775 1.00 87.56 79 LYS A N 1
ATOM 629 C CA . LYS A 1 79 ? -15.436 2.375 5.986 1.00 87.56 79 LYS A CA 1
ATOM 630 C C . LYS A 1 79 ? -15.447 3.885 5.747 1.00 87.56 79 LYS A C 1
ATOM 632 O O . LYS A 1 79 ? -15.504 4.310 4.598 1.00 87.56 79 LYS A O 1
ATOM 637 N N . LYS A 1 80 ? -15.249 4.681 6.801 1.00 91.19 80 LYS A N 1
ATOM 638 C CA . LYS A 1 80 ? -15.163 6.144 6.700 1.00 91.19 80 LYS A CA 1
ATOM 639 C C . LYS A 1 80 ? -14.002 6.599 5.813 1.00 91.19 80 LYS A C 1
ATOM 641 O O . LYS A 1 80 ? -14.125 7.557 5.058 1.00 91.19 80 LYS A O 1
ATOM 646 N N . HIS A 1 81 ? -12.846 5.944 5.901 1.00 90.25 81 HIS A N 1
ATOM 647 C CA . HIS A 1 81 ? -11.709 6.240 5.027 1.00 90.25 81 HIS A CA 1
ATOM 648 C C . HIS A 1 81 ? -12.010 5.924 3.565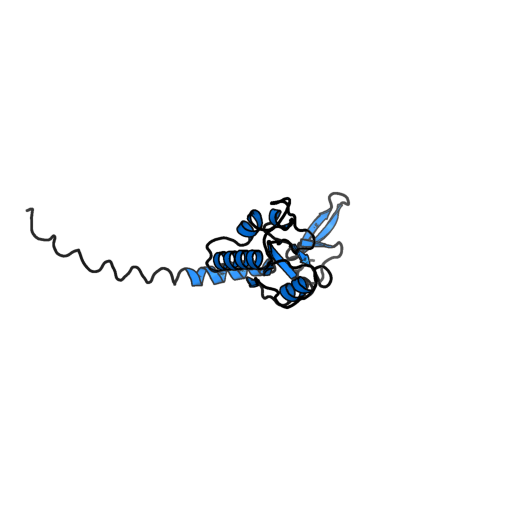 1.00 90.25 81 HIS A C 1
ATOM 650 O O . HIS A 1 81 ? -11.721 6.750 2.704 1.00 90.25 81 HIS A O 1
ATOM 656 N N . LYS A 1 82 ? -12.636 4.776 3.296 1.00 85.12 82 LYS A N 1
ATOM 657 C CA . LYS A 1 82 ? -13.092 4.406 1.958 1.00 85.12 82 LYS A CA 1
ATOM 658 C C . LYS A 1 82 ? -14.052 5.451 1.387 1.00 85.12 82 LYS A C 1
ATOM 660 O O . LYS A 1 82 ? -13.819 5.904 0.276 1.00 85.12 82 LYS A O 1
ATOM 665 N N . GLU A 1 83 ? -15.064 5.863 2.145 1.00 90.06 83 GLU A N 1
ATOM 666 C CA . GLU A 1 83 ? -16.040 6.871 1.703 1.00 90.06 83 GLU A CA 1
ATOM 667 C C . GLU A 1 83 ? -15.363 8.188 1.310 1.00 90.06 83 GLU A C 1
ATOM 669 O O . GLU A 1 83 ? -15.665 8.739 0.258 1.00 90.06 83 GLU A O 1
ATOM 674 N N . ARG A 1 84 ? -14.389 8.655 2.103 1.00 90.25 84 ARG A N 1
ATOM 675 C CA . ARG A 1 84 ? -13.622 9.878 1.802 1.00 90.25 84 ARG A CA 1
ATOM 676 C C . ARG A 1 84 ? -12.749 9.751 0.552 1.00 90.25 84 ARG A C 1
ATOM 678 O O . ARG A 1 84 ? -12.582 10.719 -0.184 1.00 90.25 84 ARG A O 1
ATOM 685 N N . ILE A 1 85 ? -12.182 8.567 0.316 1.00 88.62 85 ILE A N 1
ATOM 686 C CA . ILE A 1 85 ? -11.408 8.286 -0.900 1.00 88.62 85 ILE A CA 1
ATOM 687 C C . ILE A 1 85 ? -12.344 8.255 -2.117 1.00 88.62 85 ILE A C 1
ATOM 689 O O . ILE A 1 85 ? -12.054 8.880 -3.131 1.00 88.62 85 ILE A O 1
ATOM 693 N N . GLU A 1 86 ? -13.482 7.562 -2.020 1.00 86.25 86 GLU A N 1
ATOM 694 C CA . GLU A 1 86 ? -14.460 7.446 -3.111 1.00 86.25 86 GLU A CA 1
ATOM 695 C C . GLU A 1 86 ? -15.151 8.778 -3.427 1.00 86.25 86 GLU A C 1
ATOM 697 O O . GLU A 1 86 ? -15.455 9.044 -4.589 1.00 86.25 86 GLU A O 1
ATOM 702 N N . SER A 1 87 ? -15.354 9.642 -2.428 1.00 90.88 87 SER A N 1
ATOM 703 C CA . SER A 1 87 ? -15.880 10.995 -2.629 1.00 90.88 87 SER A CA 1
ATOM 704 C C . SER A 1 87 ? -14.853 11.966 -3.221 1.00 90.88 87 SER A C 1
ATOM 706 O O . SER A 1 87 ? -15.221 13.082 -3.582 1.00 90.88 87 SER A O 1
ATOM 708 N N . GLY A 1 88 ? -13.574 11.578 -3.291 1.00 88.44 88 GLY A N 1
ATOM 709 C CA . GLY A 1 88 ? -12.475 12.447 -3.716 1.00 88.44 88 GLY A CA 1
ATOM 710 C C . GLY A 1 88 ? -12.103 13.538 -2.705 1.00 88.44 88 GLY A C 1
ATOM 711 O O . GLY A 1 88 ? -11.480 14.520 -3.096 1.00 88.44 88 GLY A O 1
ATOM 712 N N . ASP A 1 89 ? -12.479 13.389 -1.427 1.00 91.25 89 ASP A N 1
ATOM 713 C CA . ASP A 1 89 ? -12.124 14.331 -0.345 1.00 91.25 89 ASP A CA 1
ATOM 714 C C . ASP A 1 89 ? -10.623 14.280 -0.020 1.00 91.25 89 ASP A C 1
ATOM 716 O O . ASP A 1 89 ? -10.021 15.277 0.368 1.00 91.25 89 ASP A O 1
ATOM 720 N N . VAL A 1 90 ? -10.003 13.107 -0.176 1.00 91.81 90 VAL A N 1
ATOM 721 C CA . VAL A 1 90 ? -8.585 12.883 0.129 1.00 91.81 90 VAL A CA 1
ATOM 722 C C . VAL A 1 90 ? -7.979 11.834 -0.801 1.00 91.81 90 VAL A C 1
ATOM 724 O O . VAL A 1 90 ? -8.633 10.847 -1.145 1.00 91.81 90 VAL A O 1
ATOM 727 N N . ASP A 1 91 ? -6.709 12.014 -1.176 1.00 89.75 91 ASP A N 1
ATOM 728 C CA . ASP A 1 91 ? -5.968 11.001 -1.929 1.00 89.75 91 ASP A CA 1
ATOM 729 C C . ASP A 1 91 ? -5.686 9.762 -1.064 1.00 89.75 91 ASP A C 1
ATOM 731 O O . ASP A 1 91 ? -5.377 9.854 0.131 1.00 89.75 91 ASP A O 1
ATOM 735 N N . PHE A 1 92 ? -5.739 8.579 -1.680 1.00 90.44 92 PHE A N 1
ATOM 736 C CA . PHE A 1 92 ? -5.460 7.317 -0.994 1.00 90.44 92 PHE A CA 1
ATOM 737 C C . PHE A 1 92 ? -4.077 7.323 -0.327 1.00 90.44 92 PHE A C 1
ATOM 739 O O . PHE A 1 92 ? -3.935 6.913 0.825 1.00 90.44 92 PHE A O 1
ATOM 746 N N . SER A 1 93 ? -3.053 7.782 -1.046 1.00 92.06 93 SER A N 1
ATOM 747 C CA . SER A 1 93 ? -1.654 7.746 -0.615 1.00 92.06 93 SER A CA 1
ATOM 748 C C . SER A 1 93 ? -1.410 8.696 0.553 1.00 92.06 93 SER A C 1
ATOM 750 O O . SER A 1 93 ? -0.658 8.373 1.475 1.00 92.06 93 SER A O 1
ATOM 752 N N . GLU A 1 94 ? -2.058 9.862 0.540 1.00 93.56 94 GLU A N 1
ATOM 753 C CA . GLU A 1 94 ? -2.017 10.828 1.639 1.00 93.56 94 GLU A CA 1
ATOM 754 C C . GLU A 1 94 ? -2.688 10.264 2.896 1.00 93.56 94 GLU A C 1
ATOM 756 O O . GLU A 1 94 ? -2.123 10.296 3.999 1.00 93.56 94 GLU A O 1
ATOM 761 N N . LEU A 1 95 ? -3.869 9.666 2.730 1.00 93.31 95 LEU A N 1
ATOM 762 C CA . LEU A 1 95 ? -4.573 9.045 3.840 1.00 93.31 95 LEU A CA 1
ATOM 763 C C . LEU A 1 95 ? -3.786 7.851 4.396 1.00 93.31 95 LEU A C 1
ATOM 765 O O . LEU A 1 95 ? -3.688 7.690 5.611 1.00 93.31 95 LEU A O 1
ATOM 769 N N . ALA A 1 96 ? -3.150 7.052 3.537 1.00 92.94 96 ALA A N 1
ATOM 770 C CA . ALA A 1 96 ? -2.301 5.944 3.956 1.00 92.94 96 ALA A CA 1
ATOM 771 C C . ALA A 1 96 ? -1.060 6.423 4.728 1.00 92.94 96 ALA A C 1
ATOM 773 O O . ALA A 1 96 ? -0.733 5.831 5.756 1.00 92.94 96 ALA A O 1
ATOM 774 N N . ARG A 1 97 ? -0.408 7.520 4.309 1.00 94.88 97 ARG A N 1
ATOM 775 C CA . ARG A 1 97 ? 0.731 8.121 5.038 1.00 94.88 97 ARG A CA 1
ATOM 776 C C . ARG A 1 97 ? 0.384 8.485 6.472 1.00 94.88 97 ARG A C 1
ATOM 778 O O . ARG A 1 97 ? 1.194 8.277 7.368 1.00 94.88 97 ARG A O 1
ATOM 785 N N . THR A 1 98 ? -0.805 9.037 6.681 1.00 94.44 98 THR A N 1
ATOM 786 C CA . THR A 1 98 ? -1.191 9.623 7.971 1.00 94.44 98 THR A CA 1
ATOM 787 C C . THR A 1 98 ? -1.991 8.669 8.853 1.00 94.44 98 THR A C 1
ATOM 789 O O . THR A 1 98 ? -1.934 8.777 10.078 1.00 94.44 98 THR A O 1
ATOM 792 N N . LYS A 1 99 ? -2.748 7.736 8.262 1.00 95.00 99 LYS A N 1
ATOM 793 C CA . LYS A 1 99 ? -3.695 6.873 8.983 1.00 95.00 99 LYS A CA 1
ATOM 794 C C . LYS A 1 99 ? -3.345 5.387 8.968 1.00 95.00 99 LYS A C 1
ATOM 796 O O . LYS A 1 99 ? -3.876 4.680 9.817 1.00 95.00 99 LYS A O 1
ATOM 801 N N . SER A 1 100 ? -2.439 4.901 8.114 1.00 92.88 100 SER A N 1
ATOM 802 C CA . SER A 1 100 ? -2.109 3.465 8.049 1.00 92.88 100 SER A CA 1
ATOM 803 C C . SER A 1 100 ? -1.191 3.010 9.188 1.00 92.88 100 SER A C 1
ATOM 805 O O . SER A 1 100 ? -0.132 3.587 9.413 1.00 92.88 100 SER A O 1
ATOM 807 N N . ASP A 1 101 ? -1.551 1.931 9.881 1.00 93.06 101 ASP A N 1
ATOM 808 C CA . ASP A 1 101 ? -0.740 1.263 10.912 1.00 93.06 101 ASP A CA 1
ATOM 809 C C . ASP A 1 101 ? 0.392 0.387 10.342 1.00 93.06 101 ASP A C 1
ATOM 811 O O . ASP A 1 101 ? 1.157 -0.225 11.096 1.00 93.06 101 ASP A O 1
ATOM 815 N N . CYS A 1 102 ? 0.517 0.300 9.014 1.00 90.69 102 CYS A N 1
ATOM 816 C CA . CYS A 1 102 ? 1.594 -0.434 8.356 1.00 90.69 102 CYS A CA 1
ATOM 817 C C . CYS A 1 102 ? 2.846 0.438 8.186 1.00 90.69 102 CYS A C 1
ATOM 819 O O . CYS A 1 102 ? 2.749 1.646 7.980 1.00 90.69 102 CYS A O 1
ATOM 821 N N . GLY A 1 103 ? 4.031 -0.182 8.169 1.00 90.06 103 GLY A N 1
ATOM 822 C CA . GLY A 1 103 ? 5.280 0.505 7.818 1.00 90.06 103 GLY A CA 1
ATOM 823 C C . GLY A 1 103 ? 5.297 1.063 6.387 1.00 90.06 103 GLY A C 1
ATOM 824 O O . GLY A 1 103 ? 5.989 2.043 6.123 1.00 90.06 103 GLY A O 1
ATOM 825 N N . SER A 1 104 ? 4.481 0.520 5.473 1.00 90.62 104 SER A N 1
ATOM 826 C CA . SER A 1 104 ? 4.339 1.066 4.114 1.00 90.62 104 SER A CA 1
ATOM 827 C C . SER A 1 104 ? 3.674 2.447 4.070 1.00 90.62 104 SER A C 1
ATOM 829 O O . SER A 1 104 ? 3.698 3.087 3.019 1.00 90.62 104 SER A O 1
ATOM 831 N N . ALA A 1 105 ? 3.146 2.959 5.192 1.00 93.12 105 ALA A N 1
ATOM 832 C CA . ALA A 1 105 ? 2.658 4.334 5.305 1.00 93.12 105 ALA A CA 1
ATOM 833 C C . ALA A 1 105 ? 3.689 5.352 4.787 1.00 93.12 105 ALA A C 1
ATOM 835 O O . ALA A 1 105 ? 3.337 6.267 4.050 1.00 93.12 105 ALA A O 1
ATOM 836 N N . GLN A 1 106 ? 4.984 5.136 5.049 1.00 93.12 106 GLN A N 1
ATOM 837 C CA . GLN A 1 106 ? 6.071 6.001 4.565 1.00 93.12 106 GLN A CA 1
ATOM 838 C C . GLN A 1 106 ? 6.121 6.124 3.028 1.00 93.12 106 GLN A C 1
ATOM 840 O O . GLN A 1 106 ? 6.577 7.139 2.496 1.00 93.12 106 GLN A O 1
ATOM 845 N N . LYS A 1 107 ? 5.607 5.117 2.312 1.00 92.94 107 LYS A N 1
ATOM 846 C CA . LYS A 1 107 ? 5.517 5.045 0.847 1.00 92.94 107 LYS A CA 1
ATOM 847 C C . LYS A 1 107 ? 4.095 5.284 0.324 1.00 92.94 107 LYS A C 1
ATOM 849 O O . LYS A 1 107 ? 3.777 4.865 -0.781 1.00 92.94 107 LYS A O 1
ATOM 854 N N . GLY A 1 108 ? 3.209 5.910 1.104 1.00 91.25 108 GLY A N 1
ATOM 855 C CA . GLY A 1 108 ? 1.817 6.103 0.674 1.00 91.25 108 GLY A CA 1
ATOM 856 C C . GLY A 1 108 ? 1.009 4.813 0.607 1.00 91.25 108 GLY A C 1
ATOM 857 O O . GLY A 1 108 ? 0.059 4.723 -0.159 1.00 91.25 108 GLY A O 1
ATOM 858 N N . GLY A 1 109 ? 1.392 3.803 1.389 1.00 89.38 109 GLY A N 1
ATOM 859 C CA . GLY A 1 109 ? 0.728 2.506 1.385 1.00 89.38 109 GLY A CA 1
ATOM 860 C C . GLY A 1 109 ? 1.235 1.546 0.312 1.00 89.38 109 GLY A C 1
ATOM 861 O O . GLY A 1 109 ? 0.748 0.422 0.265 1.00 89.38 109 GLY A O 1
ATOM 862 N N . ASP A 1 110 ? 2.211 1.931 -0.513 1.00 90.56 110 ASP A N 1
ATOM 863 C CA . ASP A 1 110 ? 2.735 1.079 -1.583 1.00 90.56 110 ASP A CA 1
ATOM 864 C C . ASP A 1 110 ? 3.462 -0.156 -1.042 1.00 90.56 110 ASP A C 1
ATOM 866 O O . ASP A 1 110 ? 4.431 -0.051 -0.281 1.00 90.56 110 ASP A O 1
ATOM 870 N N . LEU A 1 111 ? 2.977 -1.329 -1.449 1.00 88.56 111 LEU A N 1
ATOM 871 C CA . LEU A 1 111 ? 3.572 -2.626 -1.134 1.00 88.56 111 LEU A CA 1
ATOM 872 C C . LEU A 1 111 ? 4.565 -3.098 -2.203 1.00 88.56 111 LEU A C 1
ATOM 874 O O . LEU A 1 111 ? 5.265 -4.083 -1.980 1.00 88.56 111 LEU A O 1
ATOM 878 N N . GLY A 1 112 ? 4.663 -2.395 -3.335 1.00 86.31 112 GLY A N 1
ATOM 879 C CA . GLY A 1 112 ? 5.442 -2.834 -4.488 1.00 86.31 112 GLY A CA 1
ATOM 880 C C . GLY A 1 112 ? 4.778 -3.993 -5.236 1.00 86.31 112 GLY A C 1
ATOM 881 O O . GLY A 1 112 ? 3.602 -4.299 -5.029 1.00 86.31 112 GLY A O 1
ATOM 882 N N . TYR A 1 113 ? 5.536 -4.611 -6.142 1.00 83.69 113 TYR A N 1
ATOM 883 C CA . TYR A 1 113 ? 5.088 -5.786 -6.883 1.00 83.69 113 TYR A CA 1
ATOM 884 C C . TYR A 1 113 ? 5.245 -7.048 -6.041 1.00 83.69 113 TYR A C 1
ATOM 886 O O . TYR A 1 113 ? 6.317 -7.294 -5.488 1.00 83.69 113 TYR A O 1
ATOM 894 N N . PHE A 1 114 ? 4.203 -7.871 -6.000 1.00 83.81 114 PHE A N 1
ATOM 895 C CA . PHE A 1 114 ? 4.250 -9.186 -5.375 1.00 83.81 114 PHE A CA 1
ATOM 896 C C . PHE A 1 114 ? 3.505 -10.231 -6.209 1.00 83.81 114 PHE A C 1
ATOM 898 O O . PHE A 1 114 ? 2.526 -9.930 -6.892 1.00 83.81 114 PHE A O 1
ATOM 905 N N . GLY A 1 115 ? 4.011 -11.461 -6.167 1.00 85.25 115 GLY A N 1
ATOM 906 C CA . GLY A 1 115 ? 3.398 -12.653 -6.741 1.00 85.25 115 GLY A CA 1
ATOM 907 C C . GLY A 1 115 ? 2.588 -13.446 -5.714 1.00 85.25 115 GLY A C 1
ATOM 908 O O . GLY A 1 115 ? 2.510 -13.082 -4.538 1.00 85.25 115 GLY A O 1
ATOM 909 N N . ARG A 1 116 ? 2.011 -14.566 -6.154 1.00 82.88 116 ARG A N 1
ATOM 910 C CA . ARG A 1 116 ? 1.320 -15.504 -5.257 1.00 82.88 116 ARG A CA 1
ATOM 911 C C . ARG A 1 116 ? 2.283 -16.138 -4.244 1.00 82.88 116 ARG A C 1
ATOM 913 O O . ARG A 1 116 ? 3.446 -16.380 -4.553 1.00 82.88 116 ARG A O 1
ATOM 920 N N . GLY A 1 117 ? 1.795 -16.407 -3.039 1.00 84.38 117 GLY A N 1
ATOM 921 C CA . GLY A 1 117 ? 2.546 -16.931 -1.898 1.00 84.38 117 GLY A CA 1
ATOM 922 C C . GLY A 1 117 ? 3.386 -15.896 -1.138 1.00 84.38 117 GLY A C 1
ATOM 923 O O . GLY A 1 117 ? 4.052 -16.267 -0.176 1.00 84.38 117 GLY A O 1
ATOM 924 N N . GLN A 1 118 ? 3.386 -14.619 -1.541 1.00 84.31 118 GLN A N 1
ATOM 925 C CA . GLN A 1 118 ? 4.210 -13.575 -0.907 1.00 84.31 118 GLN A CA 1
ATOM 926 C C . GLN A 1 118 ? 3.458 -12.730 0.132 1.00 84.31 118 GLN A C 1
ATOM 928 O O . GLN A 1 118 ? 4.092 -12.056 0.943 1.00 84.31 118 GLN A O 1
ATOM 933 N N . MET A 1 119 ? 2.123 -12.756 0.116 1.00 86.25 119 MET A N 1
ATOM 934 C CA . MET A 1 119 ? 1.265 -12.017 1.046 1.00 86.25 119 MET A CA 1
ATOM 935 C C . MET A 1 119 ? 0.353 -12.972 1.818 1.00 86.25 119 MET A C 1
ATOM 937 O O . MET A 1 119 ? 0.213 -14.143 1.474 1.00 86.25 119 MET A O 1
ATOM 941 N N . GLN A 1 120 ? -0.295 -12.471 2.873 1.00 83.25 120 GLN A N 1
ATOM 942 C CA . GLN A 1 120 ? -1.299 -13.264 3.580 1.00 83.25 120 GLN A CA 1
ATOM 943 C C . GLN A 1 120 ? -2.439 -13.633 2.631 1.00 83.25 120 GLN A C 1
ATOM 945 O O . GLN A 1 120 ? -2.944 -12.771 1.909 1.00 83.25 120 GLN A O 1
ATOM 950 N N . LYS A 1 121 ? -2.859 -14.903 2.662 1.00 82.62 121 LYS A N 1
ATOM 951 C CA . LYS A 1 121 ? -3.819 -15.480 1.712 1.00 82.62 121 LYS A CA 1
ATOM 952 C C . LYS A 1 121 ? -5.087 -14.629 1.491 1.00 82.62 121 LYS A C 1
ATOM 954 O O . LYS A 1 121 ? -5.398 -14.370 0.329 1.00 82.62 121 LYS A O 1
ATOM 959 N N . PRO A 1 122 ? -5.746 -14.084 2.539 1.00 82.00 122 PRO A N 1
ATOM 960 C CA . PRO A 1 122 ? -6.862 -13.145 2.380 1.00 82.00 122 PRO A CA 1
ATOM 961 C C . PRO A 1 122 ? -6.551 -11.945 1.485 1.00 82.00 122 PRO A C 1
ATOM 963 O O . PRO A 1 122 ? -7.332 -11.575 0.609 1.00 82.00 122 PRO A O 1
ATOM 966 N N . PHE A 1 123 ? -5.410 -11.313 1.747 1.00 83.31 123 PHE A N 1
ATOM 967 C CA . PHE A 1 123 ? -4.983 -10.095 1.081 1.00 83.31 123 PHE A CA 1
ATOM 968 C C . PHE A 1 123 ? -4.584 -10.382 -0.363 1.00 83.31 123 PHE A C 1
ATOM 970 O O . PHE A 1 123 ? -4.967 -9.648 -1.269 1.00 83.31 123 PHE A O 1
ATOM 977 N N . GLU A 1 124 ? -3.847 -11.471 -0.573 1.00 83.06 124 GLU A N 1
ATOM 978 C CA . GLU A 1 124 ? -3.460 -11.931 -1.899 1.00 83.06 124 GLU A CA 1
ATOM 979 C C . GLU A 1 124 ? -4.683 -12.196 -2.778 1.00 83.06 124 GLU A C 1
ATOM 981 O O . GLU A 1 124 ? -4.784 -11.639 -3.869 1.00 83.06 124 GLU A O 1
ATOM 986 N N . ASP A 1 125 ? -5.636 -13.000 -2.302 1.00 81.56 125 ASP A N 1
ATOM 987 C CA . ASP A 1 125 ? -6.815 -13.351 -3.093 1.00 81.56 125 ASP A CA 1
ATOM 988 C C . ASP A 1 125 ? -7.615 -12.102 -3.477 1.00 81.56 125 ASP A C 1
ATOM 990 O O . ASP A 1 125 ? -8.074 -11.983 -4.612 1.00 81.56 125 ASP A O 1
ATOM 994 N N . ALA A 1 126 ? -7.704 -11.123 -2.575 1.00 80.94 126 ALA A N 1
ATOM 995 C CA . ALA A 1 126 ? -8.301 -9.827 -2.866 1.00 80.94 126 ALA A CA 1
ATOM 996 C C . ALA A 1 126 ? -7.525 -9.050 -3.933 1.00 80.94 126 ALA A C 1
ATOM 998 O O . ALA A 1 126 ? -8.116 -8.580 -4.901 1.00 80.94 126 ALA A O 1
ATOM 999 N N . ALA A 1 127 ? -6.210 -8.918 -3.763 1.00 82.81 127 ALA A N 1
ATOM 1000 C CA . ALA A 1 127 ? -5.346 -8.159 -4.655 1.00 82.81 127 ALA A CA 1
ATOM 1001 C C . ALA A 1 127 ? -5.377 -8.704 -6.088 1.00 82.81 127 ALA A C 1
ATOM 1003 O O . ALA A 1 127 ? -5.505 -7.937 -7.035 1.00 82.81 127 ALA A O 1
ATOM 1004 N N . PHE A 1 128 ? -5.339 -10.027 -6.252 1.00 81.88 128 PHE A N 1
ATOM 1005 C CA . PHE A 1 128 ? -5.396 -10.667 -7.568 1.00 81.88 128 PHE A CA 1
ATOM 1006 C C . PHE A 1 128 ? -6.804 -10.681 -8.192 1.00 81.88 128 PHE A C 1
ATOM 1008 O O . PHE A 1 128 ? -6.924 -10.874 -9.399 1.00 81.88 128 PHE A O 1
ATOM 1015 N N . GLN A 1 129 ? -7.870 -10.498 -7.405 1.00 81.50 129 GLN A N 1
ATOM 1016 C CA . GLN A 1 129 ? -9.246 -10.393 -7.914 1.00 81.50 129 GLN A CA 1
ATOM 1017 C C . GLN A 1 129 ? -9.640 -8.964 -8.307 1.00 81.50 129 GLN A C 1
ATOM 1019 O O . GLN A 1 129 ? -10.603 -8.777 -9.056 1.00 81.50 129 GLN A O 1
ATOM 1024 N N . LEU A 1 130 ? -8.950 -7.951 -7.781 1.00 75.56 130 LEU A N 1
ATOM 1025 C CA . LEU A 1 130 ? -9.289 -6.555 -8.027 1.00 75.56 130 LEU A CA 1
ATOM 1026 C C . LEU A 1 130 ? -8.834 -6.102 -9.411 1.00 75.56 130 LEU A C 1
ATOM 1028 O O . LEU A 1 130 ? -7.725 -6.383 -9.863 1.00 75.56 130 LEU A O 1
ATOM 1032 N N . LYS A 1 131 ? -9.698 -5.333 -10.077 1.00 72.00 131 LYS A N 1
ATOM 1033 C CA . LYS A 1 131 ? -9.302 -4.598 -11.278 1.00 72.00 131 LYS A CA 1
ATOM 1034 C C . LYS A 1 131 ? -8.446 -3.396 -10.883 1.00 72.00 131 LYS A C 1
ATOM 1036 O O . LYS A 1 131 ? -8.578 -2.845 -9.791 1.00 72.00 131 LYS A O 1
ATOM 1041 N N . VAL A 1 132 ? -7.603 -2.953 -11.808 1.00 71.69 132 VAL A N 1
ATOM 1042 C CA . VAL A 1 132 ? -6.837 -1.710 -11.662 1.00 71.69 132 VAL A CA 1
ATOM 1043 C C . VAL A 1 132 ? -7.774 -0.540 -11.331 1.00 71.69 132 VAL A C 1
ATOM 1045 O O . VAL A 1 132 ? -8.782 -0.342 -12.008 1.00 71.69 132 VAL A O 1
ATOM 1048 N N . GLY A 1 133 ? -7.432 0.223 -10.291 1.00 68.38 133 GLY A N 1
ATOM 1049 C CA . GLY A 1 133 ? -8.209 1.353 -9.780 1.00 68.38 133 GLY A CA 1
ATOM 1050 C C . GLY A 1 133 ? -9.388 0.971 -8.882 1.00 68.38 133 GLY A C 1
ATOM 1051 O O . GLY A 1 133 ? -10.097 1.856 -8.407 1.00 68.38 133 GLY A O 1
ATOM 1052 N N . GLN A 1 134 ? -9.634 -0.322 -8.647 1.00 71.31 134 GLN A N 1
ATOM 1053 C CA . GLN A 1 134 ? -10.730 -0.771 -7.797 1.00 71.31 134 GLN A CA 1
ATOM 1054 C C . GLN A 1 134 ? -10.320 -0.780 -6.323 1.00 71.31 134 GLN A C 1
ATOM 1056 O O . GLN A 1 134 ? -9.252 -1.274 -5.964 1.00 71.31 134 GLN A O 1
ATOM 1061 N N . LEU A 1 135 ? -11.221 -0.278 -5.478 1.00 73.94 135 LEU A N 1
ATOM 1062 C CA . LEU A 1 135 ? -11.037 -0.167 -4.039 1.00 73.94 135 LEU A CA 1
ATOM 1063 C C . LEU A 1 135 ? -11.840 -1.239 -3.285 1.00 73.94 135 LEU A C 1
ATOM 1065 O O . LEU A 1 135 ? -13.050 -1.376 -3.485 1.00 73.94 135 LEU A O 1
ATOM 1069 N N . ARG A 1 136 ? -11.200 -1.972 -2.367 1.00 76.75 136 ARG A N 1
ATOM 1070 C CA . ARG A 1 136 ? -11.879 -2.933 -1.471 1.00 76.75 136 ARG A CA 1
ATOM 1071 C C . ARG A 1 136 ? -11.541 -2.656 -0.017 1.00 76.75 136 ARG A C 1
ATOM 1073 O O . ARG A 1 136 ? -10.368 -2.597 0.307 1.00 76.75 136 ARG A O 1
ATOM 1080 N N . SER A 1 137 ? -12.563 -2.527 0.832 1.00 63.12 137 SER A N 1
ATOM 1081 C CA . SER A 1 137 ? -12.450 -2.172 2.259 1.00 63.12 137 SER A CA 1
ATOM 1082 C C . SER A 1 137 ? -12.648 -3.334 3.233 1.00 63.12 137 SER A C 1
ATOM 1084 O O . SER A 1 137 ? -12.469 -3.156 4.434 1.00 63.12 137 SER A O 1
ATOM 1086 N N . SER A 1 138 ? -13.093 -4.502 2.758 1.00 63.12 138 SER A N 1
ATOM 1087 C CA . SER A 1 138 ? -13.423 -5.620 3.640 1.00 63.12 138 SER A CA 1
ATOM 1088 C C . SER A 1 138 ? -13.078 -6.972 3.025 1.00 63.12 138 SER A C 1
ATOM 1090 O O . SER A 1 138 ? -13.440 -7.284 1.882 1.00 63.12 138 SER A O 1
ATOM 1092 N N . LEU A 1 139 ? -12.397 -7.781 3.833 1.00 54.75 139 LEU A N 1
ATOM 1093 C CA . LEU A 1 139 ? -12.216 -9.214 3.650 1.00 54.75 139 LEU A CA 1
ATOM 1094 C C . LEU A 1 139 ? -13.007 -9.939 4.736 1.00 54.75 139 LEU A C 1
ATOM 1096 O O . LEU A 1 139 ? -12.456 -10.646 5.568 1.00 54.75 139 LEU A O 1
ATOM 1100 N N . HIS A 1 140 ? -14.317 -9.707 4.767 1.00 41.81 140 HIS A N 1
ATOM 1101 C CA . HIS A 1 140 ? -15.203 -10.480 5.626 1.00 41.81 140 HIS A CA 1
ATOM 1102 C C . HIS A 1 140 ? -15.252 -11.928 5.118 1.00 41.81 140 HIS A C 1
ATOM 1104 O O . HIS A 1 140 ? -15.586 -12.156 3.954 1.00 41.81 140 HIS A O 1
ATOM 1110 N N . GLY A 1 141 ? -14.905 -12.889 5.980 1.00 37.53 141 GLY A N 1
ATOM 1111 C CA . GLY A 1 141 ? -15.049 -14.322 5.701 1.00 37.53 141 GLY A CA 1
ATOM 1112 C C . GLY A 1 141 ? -13.830 -15.204 5.973 1.00 37.53 141 GLY A C 1
ATOM 1113 O O . GLY A 1 141 ? -13.933 -16.410 5.771 1.00 37.53 141 GLY A O 1
ATOM 1114 N N . ILE A 1 142 ? -12.700 -14.667 6.442 1.00 38.81 142 ILE A N 1
ATOM 1115 C CA . ILE A 1 142 ? -11.521 -15.493 6.738 1.00 38.81 142 ILE A CA 1
ATOM 1116 C C . ILE A 1 142 ? -11.279 -15.507 8.243 1.00 38.81 142 ILE A C 1
ATOM 1118 O O . ILE A 1 142 ? -10.699 -14.586 8.802 1.00 38.81 142 ILE A O 1
ATOM 1122 N N . ARG A 1 143 ? -11.753 -16.580 8.889 1.00 37.94 143 ARG A N 1
ATOM 1123 C CA . ARG A 1 143 ? -11.422 -16.971 10.268 1.00 37.94 143 ARG A CA 1
ATOM 1124 C C . ARG A 1 143 ? -9.958 -17.414 10.357 1.00 37.94 143 ARG A C 1
ATOM 1126 O O . ARG A 1 143 ? -9.684 -18.559 10.701 1.00 37.94 143 ARG A O 1
ATOM 1133 N N . ASP A 1 144 ? -9.028 -16.535 10.005 1.00 34.38 144 ASP A N 1
ATOM 1134 C CA . ASP A 1 144 ? -7.607 -16.819 10.161 1.00 34.38 144 ASP A CA 1
ATOM 1135 C C . ASP A 1 144 ? -6.854 -15.595 10.701 1.00 34.38 144 ASP A C 1
ATOM 1137 O O . ASP A 1 144 ? -6.370 -14.730 9.970 1.00 34.38 144 ASP A O 1
ATOM 1141 N N . SER A 1 145 ? -6.850 -15.532 12.037 1.00 39.97 145 SER A N 1
ATOM 1142 C CA . SER A 1 145 ? -5.780 -15.107 12.962 1.00 39.97 145 SER A CA 1
ATOM 1143 C C . SER A 1 145 ? -5.004 -13.796 12.734 1.00 39.97 145 SER A C 1
ATOM 1145 O O . SER A 1 145 ? -4.024 -13.525 13.435 1.00 39.97 145 SER A O 1
ATOM 1147 N N . SER A 1 146 ? -5.416 -12.937 11.807 1.00 44.19 146 SER A N 1
ATOM 1148 C CA . SER A 1 146 ? -4.666 -11.726 11.451 1.00 44.19 146 SER A CA 1
ATOM 1149 C C . SER A 1 146 ? -5.542 -10.508 11.172 1.00 44.19 146 SER A C 1
ATOM 1151 O O . SER A 1 146 ? -5.079 -9.587 10.490 1.00 44.19 146 SER A O 1
ATOM 1153 N N . ASP A 1 147 ? -6.750 -10.517 11.746 1.00 48.91 147 ASP A N 1
ATOM 1154 C CA . ASP A 1 147 ? -7.798 -9.499 11.695 1.00 48.91 147 ASP A CA 1
ATOM 1155 C C . ASP A 1 147 ? -7.203 -8.091 11.609 1.00 48.91 147 ASP A C 1
ATOM 1157 O O . ASP A 1 147 ? -6.563 -7.547 12.518 1.00 48.91 147 ASP A O 1
ATOM 1161 N N . GLN A 1 148 ? -7.299 -7.560 10.403 1.00 52.28 148 GLN A N 1
ATOM 1162 C CA . GLN A 1 148 ? -6.766 -6.281 10.003 1.00 52.28 148 GLN A CA 1
ATOM 1163 C C . GLN A 1 148 ? -7.681 -5.803 8.880 1.00 52.28 148 GLN A C 1
ATOM 1165 O O . GLN A 1 148 ? -7.924 -6.513 7.902 1.00 52.28 148 GLN A O 1
ATOM 1170 N N . ALA A 1 149 ? -8.235 -4.607 9.042 1.00 53.69 149 ALA A N 1
ATOM 1171 C CA . ALA A 1 149 ? -9.084 -4.007 8.033 1.00 53.69 149 ALA A CA 1
ATOM 1172 C C . ALA A 1 149 ? -8.182 -3.258 7.042 1.00 53.69 149 ALA A C 1
ATOM 1174 O O . ALA A 1 149 ? -7.401 -2.384 7.435 1.00 53.69 149 ALA A O 1
ATOM 1175 N N . TYR A 1 150 ? -8.263 -3.637 5.765 1.00 61.53 150 TYR A N 1
ATOM 1176 C CA . TYR A 1 150 ? -7.439 -3.066 4.703 1.00 61.53 150 TYR A CA 1
ATOM 1177 C C . TYR A 1 150 ? -8.301 -2.420 3.632 1.00 61.53 150 TYR A C 1
ATOM 1179 O O . TYR A 1 150 ? -9.324 -2.970 3.224 1.00 61.53 150 TYR A O 1
ATOM 1187 N N . CYS A 1 151 ? -7.831 -1.282 3.135 1.00 56.81 151 CYS A N 1
ATOM 1188 C CA . CYS A 1 151 ? -8.262 -0.727 1.865 1.00 56.81 151 CYS A CA 1
ATOM 1189 C C . CYS A 1 151 ? -7.207 -1.074 0.812 1.00 56.81 151 CYS A C 1
ATOM 1191 O O . CYS A 1 151 ? -6.050 -0.743 1.043 1.00 56.81 151 CYS A O 1
ATOM 1193 N N . VAL A 1 152 ? -7.557 -1.743 -0.290 1.00 63.31 152 VAL A N 1
ATOM 1194 C CA . VAL A 1 152 ? -6.600 -2.108 -1.358 1.00 63.31 152 VAL A CA 1
ATOM 1195 C C . VAL A 1 152 ? -6.960 -1.392 -2.647 1.00 63.31 152 VAL A C 1
ATOM 1197 O O . VAL A 1 152 ? -8.111 -1.475 -3.068 1.00 63.31 152 VAL A O 1
ATOM 1200 N N . ASN A 1 153 ? -5.983 -0.723 -3.263 1.00 67.69 153 ASN A N 1
ATOM 1201 C CA . ASN A 1 153 ? -6.095 -0.142 -4.601 1.00 67.69 153 ASN A CA 1
ATOM 1202 C C . ASN A 1 153 ? -5.011 -0.741 -5.510 1.00 67.69 153 ASN A C 1
ATOM 1204 O O . ASN A 1 153 ? -3.817 -0.566 -5.249 1.00 67.69 153 ASN A O 1
ATOM 1208 N N . CYS A 1 154 ? -5.420 -1.457 -6.558 1.00 61.84 154 CYS A N 1
ATOM 1209 C CA . CYS A 1 154 ? -4.497 -1.986 -7.562 1.00 61.84 154 CYS A CA 1
ATOM 1210 C C . CYS A 1 154 ? -4.061 -0.868 -8.506 1.00 61.84 154 CYS A C 1
ATOM 1212 O O . CYS A 1 154 ? -4.889 -0.278 -9.201 1.00 61.84 154 CYS A O 1
ATOM 1214 N N . LEU A 1 155 ? -2.762 -0.586 -8.560 1.00 55.09 155 LEU A N 1
ATOM 1215 C CA . LEU A 1 155 ? -2.239 0.437 -9.460 1.00 55.09 155 LEU A CA 1
ATOM 1216 C C . LEU A 1 155 ? -2.104 -0.115 -10.886 1.00 55.09 155 LEU A C 1
ATOM 1218 O O . LEU A 1 155 ? -1.765 -1.289 -11.056 1.00 55.09 155 LEU A O 1
ATOM 1222 N N . PRO A 1 156 ? -2.339 0.710 -11.926 1.00 48.38 156 PRO A N 1
ATOM 1223 C CA . PRO A 1 156 ? -2.008 0.318 -13.285 1.00 48.38 156 PRO A CA 1
ATOM 1224 C C . PRO A 1 156 ? -0.505 0.060 -13.402 1.00 48.38 156 PRO A C 1
ATOM 1226 O O . PRO A 1 156 ? 0.299 0.780 -12.807 1.00 48.38 156 PRO A O 1
ATOM 1229 N N . SER A 1 157 ? -0.132 -0.899 -14.251 1.00 48.78 157 SER A N 1
ATOM 1230 C CA . SER A 1 157 ? 1.201 -0.900 -14.863 1.00 48.78 157 SER A CA 1
ATOM 1231 C C . SER A 1 157 ? 1.431 0.474 -15.506 1.00 48.78 157 SER A C 1
ATOM 1233 O O . SER A 1 157 ? 0.510 1.026 -16.117 1.00 48.78 157 SER A O 1
ATOM 1235 N N . ILE A 1 158 ? 2.610 1.058 -15.303 1.00 47.28 158 ILE A N 1
ATOM 1236 C CA . ILE A 1 158 ? 2.930 2.471 -15.578 1.00 47.28 158 ILE A CA 1
ATOM 1237 C C . ILE A 1 158 ? 2.625 2.872 -17.044 1.00 47.28 158 ILE A C 1
ATOM 1239 O O . ILE A 1 158 ? 2.227 4.012 -17.293 1.00 47.28 158 ILE A O 1
ATOM 1243 N N . SER A 1 159 ? 2.643 1.927 -17.986 1.00 42.78 159 SER A N 1
ATOM 1244 C CA . SER A 1 159 ? 2.195 2.069 -19.385 1.00 42.78 159 SER A 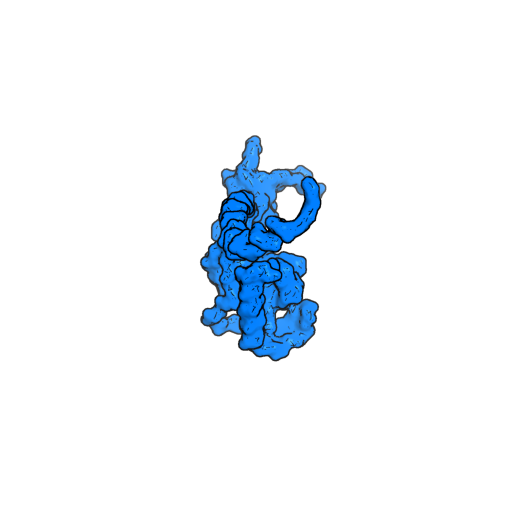CA 1
ATOM 1245 C C . SER A 1 159 ? 0.739 2.528 -19.567 1.00 42.78 159 SER A C 1
ATOM 1247 O O . SER A 1 159 ? 0.416 3.184 -20.559 1.00 42.78 159 SER A O 1
ATOM 1249 N N . ASN A 1 160 ? -0.161 2.266 -18.614 1.00 38.06 160 ASN A N 1
ATOM 1250 C CA . ASN A 1 160 ? -1.565 2.686 -18.705 1.00 38.06 160 ASN A CA 1
ATOM 1251 C C . ASN A 1 160 ? -1.845 4.071 -18.104 1.00 38.06 160 ASN A C 1
ATOM 1253 O O . ASN A 1 160 ? -2.920 4.625 -18.350 1.00 38.06 160 ASN A O 1
ATOM 1257 N N . ALA A 1 161 ? -0.897 4.679 -17.381 1.00 39.62 161 ALA A N 1
ATOM 1258 C CA . ALA A 1 161 ? -1.078 6.020 -16.820 1.00 39.62 161 ALA A CA 1
ATOM 1259 C C . ALA A 1 161 ? -1.223 7.090 -17.924 1.00 39.62 161 ALA A C 1
ATOM 1261 O O . ALA A 1 161 ? -2.076 7.972 -17.820 1.00 39.62 161 ALA A O 1
ATOM 1262 N N . HIS A 1 162 ? -0.496 6.951 -19.042 1.00 37.22 162 HIS A N 1
ATOM 1263 C CA . HIS A 1 162 ? -0.602 7.858 -20.196 1.00 37.22 162 HIS A CA 1
ATOM 1264 C C . HIS A 1 162 ? -1.915 7.710 -20.992 1.00 37.22 162 HIS A C 1
ATOM 1266 O O . HIS A 1 162 ? -2.392 8.681 -21.588 1.00 37.22 162 HIS A O 1
ATOM 1272 N N . ARG A 1 163 ? -2.547 6.526 -20.974 1.00 40.97 163 ARG A N 1
ATOM 1273 C CA . ARG A 1 163 ? -3.871 6.299 -21.591 1.00 40.97 163 ARG A CA 1
ATOM 1274 C C . ARG A 1 163 ? -5.035 6.705 -20.690 1.00 40.97 163 ARG A C 1
ATOM 1276 O O . ARG A 1 163 ? -6.087 7.086 -21.200 1.00 40.97 163 ARG A O 1
ATOM 1283 N N . PHE A 1 164 ? -4.864 6.649 -19.370 1.00 35.25 164 PHE A N 1
ATOM 1284 C CA . PHE A 1 164 ? -5.889 7.093 -18.425 1.00 35.25 164 PHE A CA 1
ATOM 1285 C C . PHE A 1 164 ? -5.961 8.620 -18.321 1.00 35.25 164 PHE A C 1
ATOM 1287 O O . PHE A 1 164 ? -7.063 9.168 -18.341 1.00 35.25 164 PHE A O 1
ATOM 1294 N N . PHE A 1 165 ? -4.822 9.321 -18.310 1.00 36.34 165 PHE A N 1
ATOM 1295 C CA . PHE A 1 165 ? -4.810 10.786 -18.193 1.00 36.34 165 PHE A CA 1
ATOM 1296 C C . PHE A 1 165 ? -5.455 11.491 -19.400 1.00 36.34 165 PHE A C 1
ATOM 1298 O O . PHE A 1 165 ? -6.109 12.520 -19.253 1.00 36.34 165 PHE A O 1
ATOM 1305 N N . THR A 1 166 ? -5.359 10.901 -20.595 1.00 34.72 166 THR A N 1
ATOM 1306 C CA . THR A 1 166 ? -5.946 11.462 -21.824 1.00 34.72 166 THR A CA 1
ATOM 1307 C C . THR A 1 166 ? -7.441 11.173 -21.978 1.00 34.72 166 THR A C 1
ATOM 1309 O O . THR A 1 166 ? -8.154 11.980 -22.572 1.00 34.72 166 THR A O 1
ATOM 1312 N N . ARG A 1 167 ? -7.959 10.076 -21.406 1.00 38.22 167 ARG A N 1
ATOM 1313 C CA . ARG A 1 167 ? -9.393 9.735 -21.489 1.00 38.22 167 ARG A CA 1
ATOM 1314 C C . ARG A 1 167 ? -10.236 10.272 -20.330 1.00 38.22 167 ARG A C 1
ATOM 1316 O O . ARG A 1 167 ? -11.426 10.501 -20.526 1.00 38.22 167 ARG A O 1
ATOM 1323 N N . PHE A 1 168 ? -9.647 10.517 -19.157 1.00 34.28 168 PHE A N 1
ATOM 1324 C CA . PHE A 1 168 ? -10.368 11.113 -18.022 1.00 34.28 168 PHE A CA 1
ATOM 1325 C C . PHE A 1 168 ? -10.448 12.645 -18.095 1.00 34.28 168 PHE A C 1
ATOM 1327 O O . PHE A 1 168 ? -11.441 13.223 -17.656 1.00 34.28 168 PHE A O 1
ATOM 1334 N N . SER A 1 169 ? -9.465 13.299 -18.727 1.00 38.59 169 SER A N 1
ATOM 1335 C CA . SER A 1 169 ? -9.459 14.761 -18.889 1.00 38.59 169 SER A CA 1
ATOM 1336 C C . SER A 1 169 ? -10.576 15.275 -19.816 1.00 38.59 169 SER A C 1
ATOM 1338 O O . SER A 1 169 ? -11.026 16.407 -19.674 1.00 38.59 169 SER A O 1
ATOM 1340 N N . LEU A 1 170 ? -11.118 14.434 -20.709 1.00 40.03 170 LEU A N 1
ATOM 1341 C CA . LEU A 1 170 ? -12.202 14.850 -21.610 1.00 40.03 170 LEU A CA 1
ATOM 1342 C C . LEU A 1 170 ? -13.617 14.644 -21.038 1.00 40.03 170 LEU A C 1
ATOM 1344 O O . LEU A 1 170 ? -14.548 15.318 -21.470 1.00 40.03 170 LEU A O 1
ATOM 1348 N N . LEU A 1 171 ? -13.804 13.742 -20.065 1.00 41.09 171 LEU A N 1
ATOM 1349 C CA . LEU A 1 171 ? -15.140 13.447 -19.523 1.00 41.09 171 LEU A CA 1
ATOM 1350 C C . LEU A 1 171 ? -15.517 14.306 -18.304 1.00 41.09 171 LEU A C 1
ATOM 1352 O O . LEU A 1 171 ? -16.702 14.462 -18.012 1.00 41.09 171 LEU A O 1
ATOM 1356 N N . LEU A 1 172 ? -14.534 14.876 -17.598 1.00 38.22 172 LEU A N 1
ATOM 1357 C CA . LEU A 1 172 ? -14.769 15.644 -16.367 1.00 38.22 172 LEU A CA 1
ATOM 1358 C C . LEU A 1 172 ? -14.933 17.156 -16.590 1.00 38.22 172 LEU A C 1
ATOM 1360 O O . LEU A 1 172 ? -15.462 17.842 -15.719 1.00 38.22 172 LEU A O 1
ATOM 1364 N N . VAL A 1 173 ? -14.582 17.670 -17.774 1.00 41.62 173 VAL A N 1
ATOM 1365 C CA . VAL A 1 173 ? -14.799 19.086 -18.132 1.00 41.62 173 VAL A CA 1
ATOM 1366 C C . VAL A 1 173 ? -16.243 19.351 -18.588 1.00 41.62 173 VAL A C 1
ATOM 1368 O O . VAL A 1 173 ? -16.757 20.447 -18.393 1.00 41.62 173 VAL A O 1
ATOM 1371 N N . ILE A 1 174 ? -16.962 18.346 -19.102 1.00 38.28 174 ILE A N 1
ATOM 1372 C CA . ILE A 1 174 ? -18.315 18.552 -19.658 1.00 38.28 174 ILE A CA 1
ATOM 1373 C C . ILE A 1 174 ? -19.409 18.562 -18.571 1.00 38.28 174 ILE A C 1
ATOM 1375 O O . ILE A 1 174 ? -20.449 19.189 -18.746 1.00 38.28 174 ILE A O 1
ATOM 1379 N N . LYS A 1 175 ? -19.190 17.944 -17.402 1.00 37.41 175 LYS A N 1
ATOM 1380 C CA . LYS A 1 175 ? -20.214 17.887 -16.335 1.00 37.41 175 LYS A CA 1
ATOM 1381 C C . LYS A 1 175 ? -20.198 19.048 -15.337 1.00 37.41 175 LYS A C 1
ATOM 1383 O O . LYS A 1 175 ? -21.080 19.100 -14.485 1.00 37.41 175 LYS A O 1
ATOM 1388 N N . ARG A 1 176 ? -19.252 19.989 -15.433 1.00 40.34 176 ARG A N 1
ATOM 1389 C CA . ARG A 1 176 ? -19.143 21.124 -14.493 1.00 40.34 176 ARG A CA 1
ATOM 1390 C C . ARG A 1 176 ? -19.622 22.467 -15.065 1.00 40.34 176 ARG A C 1
ATOM 1392 O O . ARG A 1 176 ? -19.473 23.482 -14.402 1.00 40.34 176 ARG A O 1
ATOM 1399 N N . PHE A 1 177 ? -20.246 22.466 -16.248 1.00 37.16 177 PHE A N 1
ATOM 1400 C CA . PHE A 1 177 ? -20.684 23.680 -16.959 1.00 37.16 177 PHE A CA 1
ATOM 1401 C C . PHE A 1 177 ? -22.195 23.742 -17.279 1.00 37.16 177 PHE A C 1
ATOM 1403 O O . PHE A 1 177 ? -22.615 24.477 -18.167 1.00 37.16 177 PHE A O 1
ATOM 1410 N N . SER A 1 178 ? -23.050 22.986 -16.579 1.00 42.47 178 SER A N 1
ATOM 1411 C C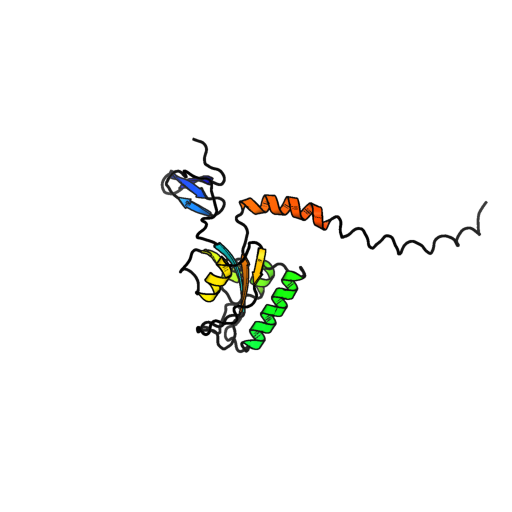A . SER A 1 178 ? -24.511 23.009 -16.821 1.00 42.47 178 SER A CA 1
ATOM 1412 C C . SER A 1 178 ? -25.370 23.153 -15.564 1.00 42.47 178 SER A C 1
ATOM 1414 O O . SER A 1 178 ? -26.470 22.613 -15.507 1.00 42.47 178 SER A O 1
ATOM 1416 N N . VAL A 1 179 ? -24.904 23.913 -14.565 1.00 41.81 179 VAL A N 1
ATOM 1417 C CA . VAL A 1 179 ? 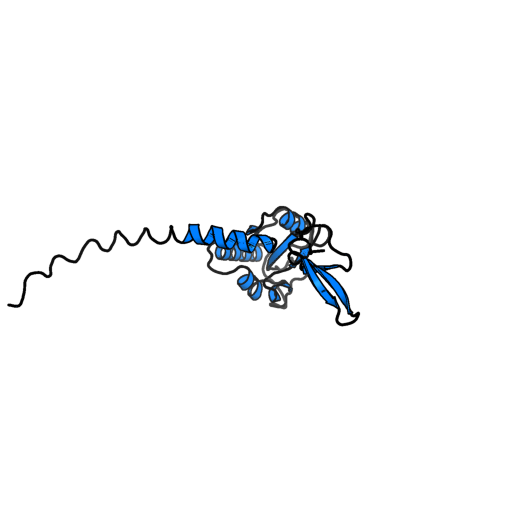-25.772 24.329 -13.439 1.00 41.81 179 VAL A CA 1
ATOM 1418 C C . VAL A 1 179 ? -25.682 25.827 -13.091 1.00 41.81 179 VAL A C 1
ATOM 1420 O O . VAL A 1 179 ? -26.393 26.280 -12.207 1.00 41.81 179 VAL A O 1
ATOM 1423 N N . GLU A 1 180 ? -24.918 26.642 -13.831 1.00 42.91 180 GLU A N 1
ATOM 1424 C CA . GLU A 1 180 ? -24.867 28.109 -13.624 1.00 42.91 180 GLU A CA 1
ATOM 1425 C C . GLU A 1 180 ? -25.583 28.939 -14.710 1.00 42.91 180 GLU A C 1
ATOM 1427 O O . GLU A 1 180 ? -25.396 30.146 -14.797 1.00 42.91 180 GLU A O 1
ATOM 1432 N N . ILE A 1 181 ? -26.458 28.333 -15.523 1.00 44.09 181 ILE A N 1
ATOM 1433 C CA . ILE A 1 181 ? -27.208 29.055 -16.579 1.00 44.09 181 ILE A CA 1
ATOM 1434 C C . ILE A 1 181 ? -28.678 29.345 -16.197 1.00 44.09 181 ILE A C 1
ATOM 1436 O O . ILE A 1 181 ? -29.409 29.956 -16.966 1.00 44.09 181 ILE A O 1
ATOM 1440 N N . LEU A 1 182 ? -29.130 29.015 -14.980 1.00 44.94 182 LEU A N 1
ATOM 1441 C CA . LEU A 1 182 ? -30.532 29.248 -14.572 1.00 44.94 182 LEU A CA 1
ATOM 1442 C C . LEU A 1 182 ? -30.750 30.209 -13.391 1.00 44.94 182 LEU A C 1
ATOM 1444 O O . LEU A 1 182 ? -31.894 30.400 -12.996 1.00 44.94 182 LEU A O 1
ATOM 1448 N N . PHE A 1 183 ? -29.711 30.879 -12.878 1.00 45.25 183 PHE A N 1
ATOM 1449 C CA . PHE A 1 183 ? -29.863 31.867 -11.788 1.00 45.25 183 PHE A CA 1
ATOM 1450 C C . PHE A 1 183 ? -29.402 33.301 -12.107 1.00 45.25 183 PHE A C 1
ATOM 1452 O O . PHE A 1 183 ? -29.516 34.175 -11.256 1.00 45.25 183 PHE A O 1
ATOM 1459 N N . PHE A 1 184 ? -28.994 33.591 -13.347 1.00 42.25 184 PHE A N 1
ATOM 1460 C CA . PHE A 1 184 ? -28.711 34.959 -13.828 1.00 42.25 184 PHE A CA 1
ATOM 1461 C C . PHE A 1 184 ? -29.808 35.491 -14.769 1.00 42.25 184 PHE A C 1
ATOM 1463 O O . PHE A 1 184 ? -29.550 36.213 -15.727 1.00 42.25 184 PHE A O 1
ATOM 1470 N N . GLY A 1 185 ? -31.057 35.103 -14.506 1.00 47.81 185 GLY A N 1
ATOM 1471 C CA . GLY A 1 185 ? -32.223 35.425 -15.327 1.00 47.81 185 GLY A CA 1
ATOM 1472 C C . GLY A 1 185 ? -33.356 36.079 -14.545 1.00 47.81 185 GLY A C 1
ATOM 1473 O O . GLY A 1 185 ? -34.498 35.719 -14.770 1.00 47.81 185 GLY A O 1
ATOM 1474 N N . LEU A 1 186 ? -33.070 36.976 -13.596 1.00 48.28 186 LEU A N 1
ATOM 1475 C CA . LEU A 1 186 ? -34.048 37.912 -13.019 1.00 48.28 186 LEU A CA 1
ATOM 1476 C C . LEU A 1 186 ? -33.274 38.924 -12.154 1.00 48.28 186 LEU A C 1
ATOM 1478 O O . LEU A 1 186 ? -32.781 38.525 -11.109 1.00 48.28 186 LEU A O 1
ATOM 1482 N N . LEU A 1 187 ? -33.132 40.178 -12.614 1.00 44.44 187 LEU A N 1
ATOM 1483 C CA . LEU A 1 187 ? -32.703 41.410 -11.890 1.00 44.44 187 LEU A CA 1
ATOM 1484 C C . LEU A 1 187 ? -31.801 42.335 -12.739 1.00 44.44 187 LEU A C 1
ATOM 1486 O O . LEU A 1 187 ? -30.810 42.870 -12.256 1.00 44.44 187 LEU A O 1
ATOM 1490 N N . CYS A 1 188 ? -32.143 42.584 -14.007 1.00 36.97 188 CYS A N 1
ATOM 1491 C CA . CYS A 1 188 ? -31.528 43.695 -14.748 1.00 36.97 188 CYS A CA 1
ATOM 1492 C C . CYS A 1 188 ? -32.507 44.329 -15.749 1.00 36.97 188 CYS A C 1
ATOM 1494 O O . CYS A 1 188 ? -32.271 44.359 -16.953 1.00 36.97 188 CYS A O 1
ATOM 1496 N N . THR A 1 189 ? -33.665 44.784 -15.257 1.00 42.59 189 THR A N 1
ATOM 1497 C CA . THR A 1 189 ? -34.639 45.549 -16.067 1.00 42.59 189 THR A CA 1
ATOM 1498 C C . THR A 1 189 ? -35.443 46.577 -15.256 1.00 42.59 189 THR A C 1
ATOM 1500 O O . THR A 1 189 ? -36.555 46.922 -15.632 1.00 42.59 189 THR A O 1
ATOM 1503 N N . ILE A 1 190 ? -34.895 47.107 -14.150 1.00 48.44 190 ILE A N 1
ATOM 1504 C CA . ILE A 1 190 ? -35.529 48.214 -13.388 1.00 48.44 190 ILE A CA 1
ATOM 1505 C C . ILE A 1 190 ? -34.538 49.354 -13.067 1.00 48.44 190 ILE A C 1
ATOM 1507 O O . ILE A 1 190 ? -34.698 50.080 -12.099 1.00 48.44 190 ILE A O 1
ATOM 1511 N N . TYR A 1 191 ? -33.513 49.573 -13.892 1.00 36.00 191 TYR A N 1
ATOM 1512 C CA . TYR A 1 191 ? -32.697 50.797 -13.806 1.00 36.00 191 TYR A CA 1
ATOM 1513 C C . TYR A 1 191 ? -32.531 51.434 -15.188 1.00 36.00 191 TYR A C 1
ATOM 1515 O O . TYR A 1 191 ? -31.433 51.608 -15.699 1.00 36.00 191 TYR A O 1
ATOM 1523 N N . LEU A 1 192 ? -33.662 51.764 -15.815 1.00 45.88 192 LEU A N 1
ATOM 1524 C CA . LEU A 1 192 ? -33.725 52.622 -17.001 1.00 45.88 192 LEU A CA 1
ATOM 1525 C C . LEU A 1 192 ? -34.835 53.673 -16.858 1.00 45.88 192 LEU A C 1
ATOM 1527 O O . LEU A 1 192 ? -35.616 53.862 -17.772 1.00 45.88 192 LEU A O 1
ATOM 1531 N N . VAL A 1 193 ? -34.910 54.369 -15.719 1.00 49.62 193 VAL A N 1
ATOM 1532 C CA . VAL A 1 193 ? -35.480 55.730 -15.643 1.00 49.62 193 VAL A CA 1
ATOM 1533 C C . VAL A 1 193 ? -34.839 56.448 -14.455 1.00 49.62 193 VAL A C 1
ATOM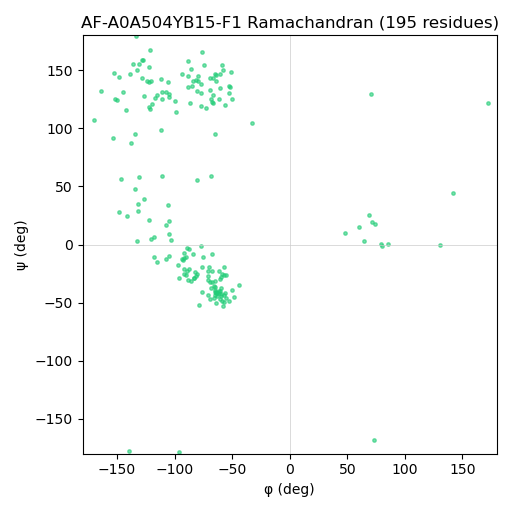 1535 O O . VAL A 1 193 ? -35.314 56.322 -13.334 1.00 49.62 193 VAL A O 1
ATOM 1538 N N . SER A 1 194 ? -33.744 57.172 -14.687 1.00 40.38 194 SER A N 1
ATOM 1539 C CA . SER A 1 194 ? -33.498 58.508 -14.119 1.00 40.38 194 SER A CA 1
ATOM 1540 C C . SER A 1 194 ? -32.068 58.944 -14.437 1.00 40.38 194 SER A C 1
ATOM 1542 O O . SER A 1 194 ? -31.120 58.298 -14.000 1.00 40.38 194 SER A O 1
ATOM 1544 N N . TRP A 1 195 ? -31.958 60.084 -15.130 1.00 30.02 195 TRP A N 1
ATOM 1545 C CA . TRP A 1 195 ? -30.747 60.893 -15.334 1.00 30.02 195 TRP A CA 1
ATOM 1546 C C . TRP A 1 195 ? -29.658 60.294 -16.246 1.00 30.02 195 TRP A C 1
ATOM 1548 O O . TRP A 1 195 ? -29.200 59.184 -16.046 1.00 30.02 195 TRP A O 1
ATOM 1558 N N . SER A 1 196 ? -29.130 60.985 -17.255 1.00 32.75 196 SER A N 1
ATOM 1559 C CA . SER A 1 196 ? -29.053 62.426 -17.490 1.00 32.75 196 SER A CA 1
ATOM 1560 C C . SER A 1 196 ? -28.721 62.680 -18.966 1.00 32.75 196 SER A C 1
ATOM 1562 O O . SER A 1 196 ? -27.715 62.154 -19.427 1.00 32.75 196 SER A O 1
ATOM 1564 N N . ARG A 1 197 ? -29.489 63.595 -19.577 1.00 43.22 197 ARG A N 1
ATOM 1565 C CA . ARG A 1 197 ? -29.190 64.412 -20.772 1.00 43.22 197 ARG A CA 1
ATOM 1566 C C . ARG A 1 197 ? -28.988 63.710 -22.111 1.00 43.22 197 ARG A C 1
ATOM 1568 O O . ARG A 1 197 ? -27.995 62.980 -22.278 1.00 43.22 197 ARG A O 1
#